Protein AF-N9P9R7-F1 (afdb_monomer)

Radius of gyration: 18.61 Å; Cα contacts (8 Å, |Δi|>4): 413; chains: 1; bounding box: 55×32×56 Å

InterPro domains:
  IPR026950 Capsule assembly protein Wzi [PF14052] (50-207)
  IPR038636 Capsule assembly protein Wzi superfamily [G3DSA:2.40.160.130] (1-207)

Organism: NCBI:txid70346

Secondary structure (DSSP, 8-state):
--HHHHHHHHHT----SHHHHHHHHHHHHHHHHHT-SEEEEEEE-SS---SPPPTT----EEEEEEEEEEEE-SSEEEEEEEEEEEEESS--S-SEE-TT-EEEEEETTEEEEEEE-----SS-SS--SSS-SSSPPPEEEEEEESS-PPPSSTTTGGG-SEEEEEEEEE-SS-TTSTT-EEEEEEEEEEEETTEEEEEEEEEEE--

Mean predicted aligned error: 4.73 Å

pLDDT: mean 92.32, std 5.6, range [70.0, 98.06]

Structure (mmCIF, N/CA/C/O backbone):
data_AF-N9P9R7-F1
#
_entry.id   AF-N9P9R7-F1
#
loop_
_atom_site.group_PDB
_atom_site.id
_atom_site.type_symbol
_atom_site.label_atom_id
_atom_site.label_alt_id
_atom_site.label_comp_id
_atom_site.label_asym_id
_atom_site.label_entity_id
_atom_site.label_seq_id
_atom_site.pdbx_PDB_ins_code
_atom_site.Cartn_x
_atom_site.Cartn_y
_atom_site.Cartn_z
_atom_site.occupancy
_atom_site.B_iso_or_equiv
_atom_site.auth_seq_id
_atom_site.auth_comp_id
_atom_site.auth_asym_id
_atom_site.auth_atom_id
_atom_site.pdbx_PDB_model_num
ATOM 1 N N . MET A 1 1 ? -1.348 1.435 2.841 1.00 82.19 1 MET A N 1
ATOM 2 C CA . MET A 1 1 ? -2.351 1.610 3.920 1.00 82.19 1 MET A CA 1
A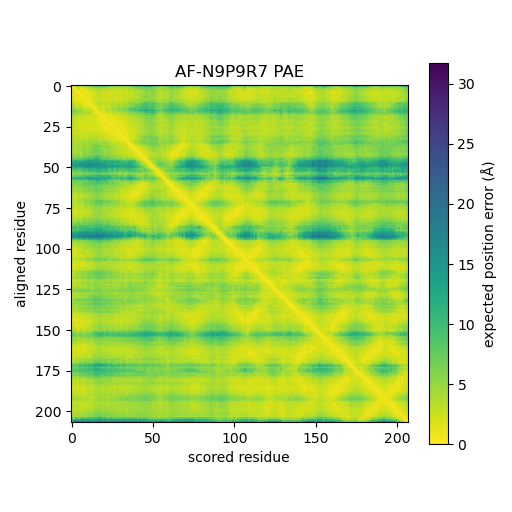TOM 3 C C . MET A 1 1 ? -2.668 3.093 4.050 1.00 82.19 1 MET A C 1
ATOM 5 O O . MET A 1 1 ? -1.783 3.883 3.753 1.00 82.19 1 MET A O 1
ATOM 9 N N . SER A 1 2 ? -3.892 3.483 4.425 1.00 88.81 2 SER A N 1
ATOM 10 C CA . SER A 1 2 ? -4.221 4.905 4.624 1.00 88.81 2 SER A CA 1
ATOM 11 C C . SER A 1 2 ? -3.598 5.434 5.921 1.00 88.81 2 SER A C 1
ATOM 13 O O . SER A 1 2 ? -3.600 4.729 6.931 1.00 88.81 2 SER A O 1
ATOM 15 N N . GLY A 1 3 ? -3.081 6.666 5.894 1.00 89.12 3 GLY A N 1
ATOM 16 C CA . GLY A 1 3 ? -2.560 7.342 7.085 1.00 89.12 3 GLY A CA 1
ATOM 17 C C . GLY A 1 3 ? -3.634 7.596 8.148 1.00 89.12 3 GLY A C 1
ATOM 18 O O . GLY A 1 3 ? -3.331 7.488 9.335 1.00 89.12 3 GLY A O 1
ATOM 19 N N . ASP A 1 4 ? -4.883 7.848 7.734 1.00 92.12 4 ASP A N 1
ATOM 20 C CA . ASP A 1 4 ? -6.022 8.043 8.641 1.00 92.12 4 ASP A CA 1
ATOM 21 C C . ASP A 1 4 ? -6.255 6.791 9.509 1.00 92.12 4 ASP A C 1
ATOM 23 O O . ASP A 1 4 ? -6.323 6.879 10.734 1.00 92.12 4 ASP A O 1
ATOM 27 N N . GLU A 1 5 ? -6.276 5.603 8.891 1.00 94.00 5 GLU A N 1
ATOM 28 C CA . GLU A 1 5 ? -6.438 4.332 9.607 1.00 94.00 5 GLU A CA 1
ATOM 29 C C . GLU A 1 5 ? -5.301 4.070 10.603 1.00 94.00 5 GLU A C 1
ATOM 31 O O . GLU A 1 5 ? -5.546 3.591 11.711 1.00 94.00 5 GLU A O 1
ATOM 36 N N . ILE A 1 6 ? -4.061 4.411 10.238 1.00 92.38 6 ILE A N 1
ATOM 37 C CA . ILE A 1 6 ? -2.916 4.255 11.142 1.00 92.38 6 ILE A CA 1
ATOM 38 C C . ILE A 1 6 ? -3.089 5.154 12.366 1.00 92.38 6 ILE A C 1
ATOM 40 O O . ILE A 1 6 ? -2.964 4.685 13.494 1.00 92.38 6 ILE A O 1
ATOM 44 N N . GLN A 1 7 ? -3.420 6.430 12.165 1.00 91.56 7 GLN A N 1
ATOM 45 C CA . GLN A 1 7 ? -3.633 7.370 13.268 1.00 91.56 7 GLN A CA 1
ATOM 46 C C . GLN A 1 7 ? -4.797 6.936 14.168 1.00 91.56 7 GLN A C 1
ATOM 48 O O . GLN A 1 7 ? -4.670 6.969 15.394 1.00 91.56 7 GLN A O 1
ATOM 53 N N . ARG A 1 8 ? -5.897 6.457 13.574 1.00 93.44 8 ARG A N 1
ATOM 54 C CA . ARG A 1 8 ? -7.050 5.897 14.290 1.00 93.44 8 ARG A CA 1
ATOM 55 C C . ARG A 1 8 ? -6.632 4.722 15.174 1.00 93.44 8 ARG A C 1
ATOM 57 O O . ARG A 1 8 ? -6.893 4.754 16.377 1.00 93.44 8 ARG A O 1
ATOM 64 N N . ALA A 1 9 ? -5.930 3.733 14.618 1.00 92.81 9 ALA A N 1
ATOM 65 C CA . ALA A 1 9 ? -5.443 2.574 15.365 1.00 92.81 9 ALA A CA 1
ATOM 66 C C . ALA A 1 9 ? -4.482 2.973 16.501 1.00 92.81 9 ALA A C 1
ATOM 68 O O . ALA A 1 9 ? -4.616 2.484 17.624 1.00 92.81 9 ALA A O 1
ATOM 69 N N . LEU A 1 10 ? -3.559 3.906 16.241 1.00 91.94 10 LEU A N 1
ATOM 70 C CA . LEU A 1 10 ? -2.617 4.413 17.243 1.00 91.94 10 LEU A CA 1
ATOM 71 C C . LEU A 1 10 ? -3.327 5.153 18.387 1.00 91.94 10 LEU A C 1
ATOM 73 O O . LEU A 1 10 ? -2.974 4.955 19.547 1.00 91.94 10 LEU A O 1
ATOM 77 N N . SER A 1 11 ? -4.368 5.941 18.097 1.00 91.19 11 SER A N 1
ATOM 78 C CA . SER A 1 11 ? -5.152 6.653 19.122 1.00 91.19 11 SER A CA 1
ATOM 79 C C . SER A 1 11 ? -5.904 5.727 20.089 1.00 91.19 11 SER A C 1
ATOM 81 O O . SER A 1 11 ? -6.235 6.127 21.204 1.00 91.19 11 SER A O 1
ATOM 83 N N . GLN A 1 12 ? -6.158 4.482 19.678 1.00 91.50 12 GLN A N 1
ATOM 84 C CA . GLN A 1 12 ? -6.871 3.469 20.462 1.00 91.50 12 GLN A CA 1
ATOM 85 C C . GLN A 1 12 ? -5.918 2.440 21.096 1.00 91.50 12 GLN A C 1
ATOM 87 O O . GLN A 1 12 ? -6.370 1.485 21.739 1.00 91.50 12 GLN A O 1
ATOM 92 N N . ALA A 1 13 ? -4.602 2.610 20.924 1.00 91.12 13 ALA A N 1
ATOM 93 C CA . ALA A 1 13 ? -3.600 1.668 21.398 1.00 91.12 13 ALA A CA 1
ATOM 94 C C . ALA A 1 13 ? -3.569 1.600 22.935 1.00 91.12 13 ALA A C 1
ATOM 96 O O . ALA A 1 13 ? -3.433 2.605 23.632 1.00 91.12 13 ALA A O 1
ATOM 97 N N . LYS A 1 14 ? -3.656 0.382 23.482 1.00 92.31 14 LYS A N 1
ATOM 98 C CA . LYS A 1 14 ? -3.545 0.123 24.925 1.00 92.31 14 LYS A CA 1
ATOM 99 C C . LYS A 1 14 ? -2.113 -0.269 25.270 1.00 92.31 14 LYS A C 1
ATOM 101 O O . LYS A 1 14 ? -1.736 -1.430 25.120 1.00 92.31 14 LYS A O 1
ATOM 106 N N . ILE A 1 15 ? -1.328 0.703 25.723 1.00 92.50 15 ILE A N 1
ATOM 107 C CA . ILE A 1 15 ? 0.095 0.533 26.035 1.00 92.50 15 ILE A CA 1
ATOM 108 C C . ILE A 1 15 ? 0.245 0.137 27.506 1.00 92.50 15 ILE A C 1
ATOM 110 O O . ILE A 1 15 ? -0.206 0.851 28.398 1.00 92.50 15 ILE A O 1
ATOM 114 N N . SER A 1 16 ? 0.876 -1.007 27.762 1.00 94.94 16 SER A N 1
ATOM 115 C CA . SER A 1 16 ? 1.100 -1.539 29.111 1.00 94.94 16 SER A CA 1
ATOM 116 C C . SER A 1 16 ? 2.574 -1.659 29.493 1.00 94.94 16 SER A C 1
ATOM 118 O O . SER A 1 16 ? 2.877 -1.863 30.667 1.00 94.94 16 SER A O 1
ATOM 120 N N . ASN A 1 17 ? 3.503 -1.540 28.537 1.00 96.12 17 ASN A N 1
ATOM 121 C CA . ASN A 1 17 ? 4.936 -1.644 28.808 1.00 96.12 17 ASN A CA 1
ATOM 122 C C . ASN A 1 17 ? 5.803 -0.754 27.901 1.00 96.12 17 ASN A C 1
ATOM 124 O O . ASN A 1 17 ? 5.386 -0.304 26.834 1.00 96.12 17 ASN A O 1
ATOM 128 N N . THR A 1 18 ? 7.054 -0.553 28.317 1.00 96.31 18 THR A N 1
ATOM 129 C CA . THR A 1 18 ? 8.031 0.294 27.617 1.00 96.31 18 THR A CA 1
ATOM 130 C C . THR A 1 18 ? 8.384 -0.220 26.220 1.00 96.31 18 THR A C 1
ATOM 132 O O . THR A 1 18 ? 8.686 0.578 25.338 1.00 96.31 18 THR A O 1
ATOM 135 N N . ASN A 1 19 ? 8.343 -1.535 25.982 1.00 96.31 19 ASN A N 1
ATOM 136 C CA . ASN A 1 19 ? 8.638 -2.089 24.658 1.00 96.31 19 ASN A CA 1
ATOM 137 C C . ASN A 1 19 ? 7.533 -1.737 23.655 1.00 96.31 19 ASN A C 1
ATOM 139 O O . ASN A 1 19 ? 7.840 -1.339 22.537 1.00 96.31 19 ASN A O 1
ATOM 143 N N . GLN A 1 20 ? 6.264 -1.810 24.064 1.00 94.94 20 GLN A N 1
ATOM 144 C CA . GLN A 1 20 ? 5.129 -1.369 23.251 1.00 94.94 20 GLN A CA 1
ATOM 145 C C . GLN A 1 20 ? 5.225 0.124 22.938 1.00 94.94 20 GLN A C 1
ATOM 147 O O . GLN A 1 20 ? 5.035 0.502 21.788 1.00 94.94 20 GLN A O 1
ATOM 152 N N . GLN A 1 21 ? 5.602 0.955 23.917 1.00 94.62 21 GLN A N 1
ATOM 153 C CA . GLN A 1 21 ? 5.814 2.385 23.677 1.00 94.62 21 GLN A CA 1
ATOM 154 C C . GLN A 1 21 ? 6.890 2.628 22.610 1.00 94.62 21 GLN A C 1
ATOM 156 O O . GLN A 1 21 ? 6.639 3.348 21.652 1.00 94.62 21 GLN A O 1
ATOM 161 N N . LYS A 1 22 ? 8.047 1.956 22.706 1.00 95.75 22 LYS A N 1
ATOM 162 C CA . LYS A 1 22 ? 9.124 2.082 21.707 1.00 95.75 22 LYS A CA 1
ATOM 163 C C . LYS A 1 22 ? 8.680 1.703 20.292 1.00 95.75 22 LYS A C 1
ATOM 165 O O . LYS A 1 22 ? 9.142 2.310 19.332 1.00 95.75 22 LYS A O 1
ATOM 170 N N . VAL A 1 23 ? 7.808 0.700 20.157 1.00 95.12 23 VAL A N 1
ATOM 171 C CA . VAL A 1 23 ? 7.244 0.300 18.857 1.00 95.12 23 VAL A CA 1
ATOM 172 C C . VAL A 1 23 ? 6.283 1.365 18.324 1.00 95.12 23 VAL A C 1
ATOM 174 O O . VAL A 1 23 ? 6.327 1.695 17.146 1.00 95.12 23 VAL A O 1
ATOM 177 N N . ILE A 1 24 ? 5.437 1.946 19.174 1.00 93.38 24 ILE A N 1
ATOM 178 C CA . ILE A 1 24 ? 4.548 3.045 18.768 1.00 93.38 24 ILE A CA 1
ATOM 179 C C . ILE A 1 24 ? 5.362 4.269 18.330 1.00 93.38 24 ILE A C 1
ATOM 181 O O . ILE A 1 24 ? 5.083 4.856 17.283 1.00 93.38 24 ILE A O 1
ATOM 185 N N . ASP A 1 25 ? 6.410 4.605 19.079 1.00 93.88 25 ASP A N 1
ATOM 186 C CA . ASP A 1 25 ? 7.303 5.717 18.759 1.00 93.88 25 ASP A CA 1
ATOM 187 C C . ASP A 1 25 ? 8.026 5.488 17.422 1.00 93.88 25 ASP A C 1
ATOM 189 O O . ASP A 1 25 ? 8.163 6.424 16.634 1.00 93.88 25 ASP A O 1
ATOM 193 N N . SER A 1 26 ? 8.442 4.250 17.119 1.00 95.00 26 SER A N 1
ATOM 194 C CA . SER A 1 26 ? 9.084 3.930 15.838 1.00 95.00 26 SER A CA 1
ATOM 195 C C . SER A 1 26 ? 8.116 4.031 14.658 1.00 95.00 26 SER A C 1
ATOM 197 O O . SER A 1 26 ? 8.494 4.566 13.615 1.00 95.00 26 SER A O 1
ATOM 199 N N . VAL A 1 27 ? 6.858 3.605 14.824 1.00 93.38 27 VAL A N 1
ATOM 200 C CA . VAL A 1 27 ? 5.807 3.782 13.809 1.00 93.38 27 VAL A CA 1
ATOM 201 C C . VAL A 1 27 ? 5.554 5.269 13.557 1.00 93.38 27 VAL A C 1
ATOM 203 O O . VAL A 1 27 ? 5.542 5.702 12.405 1.00 93.38 27 VAL A O 1
ATOM 206 N N . MET A 1 28 ? 5.420 6.074 14.614 1.00 92.00 28 MET A N 1
ATOM 207 C CA . MET A 1 28 ? 5.229 7.524 14.495 1.00 92.00 28 MET A CA 1
ATOM 208 C C . MET A 1 28 ? 6.423 8.214 13.827 1.00 92.00 28 MET A C 1
ATOM 210 O O . MET A 1 28 ? 6.241 9.051 12.942 1.00 92.00 28 MET A O 1
ATOM 214 N N . ALA A 1 29 ? 7.649 7.840 14.200 1.00 93.56 29 ALA A N 1
ATOM 215 C CA . ALA A 1 29 ? 8.862 8.357 13.575 1.00 93.56 29 ALA A CA 1
ATOM 216 C C . ALA A 1 29 ? 8.932 7.997 12.082 1.00 93.56 29 ALA A C 1
ATOM 218 O O . ALA A 1 29 ? 9.287 8.847 11.261 1.00 93.56 29 ALA A O 1
ATOM 219 N N . HIS A 1 30 ? 8.542 6.773 11.714 1.00 91.25 30 HIS A N 1
ATOM 220 C CA . HIS A 1 30 ? 8.502 6.329 10.323 1.00 91.25 30 HIS A CA 1
ATOM 221 C C . HIS A 1 30 ? 7.461 7.103 9.500 1.00 91.25 30 HIS A C 1
ATOM 223 O O . HIS A 1 30 ? 7.782 7.587 8.417 1.00 91.25 30 HIS A O 1
ATOM 229 N N . LEU A 1 31 ? 6.248 7.308 10.029 1.00 89.25 31 LEU A N 1
ATOM 230 C CA . LEU A 1 31 ? 5.215 8.123 9.373 1.00 89.25 31 LEU A CA 1
ATOM 231 C C . LEU A 1 31 ? 5.673 9.567 9.158 1.00 89.25 31 LEU A C 1
ATOM 233 O O . LEU A 1 31 ? 5.522 10.105 8.064 1.00 89.25 31 LEU A O 1
ATOM 237 N N . ASN A 1 32 ? 6.268 10.180 10.182 1.00 89.75 32 ASN A N 1
ATOM 238 C CA . ASN A 1 32 ? 6.769 11.549 10.094 1.00 89.75 32 ASN A CA 1
ATOM 239 C C . ASN A 1 32 ? 7.898 11.676 9.068 1.00 89.75 32 ASN A C 1
ATOM 241 O O . ASN A 1 32 ? 7.947 12.660 8.339 1.00 89.75 32 ASN A O 1
ATOM 245 N N . THR A 1 33 ? 8.783 10.679 8.995 1.00 90.25 33 THR A N 1
ATOM 246 C CA . THR A 1 33 ? 9.883 10.644 8.021 1.00 90.25 33 THR A CA 1
ATOM 247 C C . THR A 1 33 ? 9.356 10.474 6.597 1.00 90.25 33 THR A C 1
ATOM 249 O O . THR A 1 33 ? 9.797 11.174 5.690 1.00 90.25 33 THR A O 1
ATOM 252 N N . ASN A 1 34 ? 8.374 9.593 6.393 1.00 86.88 34 ASN A N 1
ATOM 253 C CA . ASN A 1 34 ? 7.776 9.376 5.076 1.00 86.88 34 ASN A CA 1
ATOM 254 C C . ASN A 1 34 ? 6.972 10.581 4.578 1.00 86.88 34 ASN A C 1
ATOM 256 O O . ASN A 1 34 ? 6.934 10.803 3.375 1.00 86.88 34 ASN A O 1
ATOM 260 N N . ASN A 1 35 ? 6.384 11.365 5.484 1.00 87.19 35 ASN A N 1
ATOM 261 C CA . ASN A 1 35 ? 5.606 12.563 5.158 1.00 87.19 35 ASN A CA 1
ATOM 262 C C . ASN A 1 35 ? 6.450 13.852 5.134 1.00 87.19 35 ASN A C 1
ATOM 264 O O . ASN A 1 35 ? 5.894 14.952 5.112 1.00 87.19 35 ASN A O 1
ATOM 268 N N . GLN A 1 36 ? 7.784 13.754 5.166 1.00 92.19 36 GLN A N 1
ATOM 269 C CA . GLN A 1 36 ? 8.642 14.924 4.982 1.00 92.19 36 GLN A CA 1
ATOM 270 C C . GLN A 1 36 ? 8.438 15.533 3.593 1.00 92.19 36 GLN A C 1
ATOM 272 O O . GLN A 1 36 ? 8.314 14.812 2.602 1.00 92.19 36 GLN A O 1
ATOM 277 N N . LEU A 1 37 ? 8.462 16.870 3.537 1.00 94.06 37 LEU A N 1
ATOM 278 C CA . LEU A 1 37 ? 8.233 17.644 2.314 1.00 94.06 37 LEU A CA 1
ATOM 279 C C . LEU A 1 37 ? 9.185 17.247 1.183 1.00 94.06 37 LEU A C 1
ATOM 281 O O . LEU A 1 37 ? 8.768 17.190 0.033 1.00 94.06 37 LEU A O 1
ATOM 285 N N . ILE A 1 38 ? 10.458 17.015 1.508 1.00 95.25 38 ILE A N 1
ATOM 286 C CA . ILE A 1 38 ? 11.508 16.684 0.546 1.00 95.25 38 ILE A CA 1
ATOM 287 C C . ILE A 1 38 ? 12.310 15.516 1.098 1.00 95.25 38 ILE A C 1
ATOM 289 O O . ILE A 1 38 ? 12.774 15.571 2.238 1.00 95.25 38 ILE A O 1
ATOM 293 N N . LYS A 1 39 ? 12.517 14.491 0.274 1.00 95.44 39 LYS A N 1
ATOM 294 C CA . LYS A 1 39 ? 13.380 13.349 0.570 1.00 95.44 39 LYS A CA 1
ATOM 295 C C . LYS A 1 39 ? 14.337 13.117 -0.592 1.00 95.44 39 LYS A C 1
ATOM 297 O O . LYS A 1 39 ? 13.996 13.326 -1.755 1.00 95.44 39 LYS A O 1
ATOM 302 N N . ALA A 1 40 ? 15.535 12.662 -0.259 1.00 95.00 40 ALA A N 1
ATOM 303 C CA . ALA A 1 40 ? 16.512 12.177 -1.219 1.00 95.00 40 ALA A CA 1
ATOM 304 C C . ALA A 1 40 ? 16.831 10.718 -0.893 1.00 95.00 40 ALA A C 1
ATOM 306 O O . ALA A 1 40 ? 16.910 10.341 0.278 1.00 95.00 40 ALA A O 1
ATOM 307 N N . SER A 1 41 ? 17.008 9.907 -1.927 1.00 93.50 41 SER A N 1
ATOM 308 C CA . SER A 1 41 ? 17.339 8.489 -1.820 1.00 93.50 41 SER A CA 1
ATOM 309 C C . SER A 1 41 ? 18.494 8.156 -2.754 1.00 93.50 41 SER A C 1
ATOM 311 O O . SER A 1 41 ? 18.603 8.707 -3.850 1.00 93.50 41 SER A O 1
ATOM 313 N N . LEU A 1 42 ? 19.374 7.275 -2.292 1.00 94.44 42 LEU A N 1
ATOM 314 C CA . LEU A 1 42 ? 20.477 6.738 -3.071 1.00 94.44 42 LEU A CA 1
ATOM 315 C C . LEU A 1 42 ? 20.611 5.258 -2.729 1.00 94.44 42 LEU A C 1
ATOM 317 O O . LEU A 1 42 ? 20.640 4.897 -1.551 1.00 94.44 42 LEU A O 1
ATOM 321 N N . PHE A 1 43 ? 20.702 4.425 -3.753 1.00 93.50 43 PHE A N 1
ATOM 322 C CA . PHE A 1 43 ? 20.881 2.990 -3.631 1.00 93.50 43 PHE A CA 1
ATOM 323 C C . PHE A 1 43 ? 21.964 2.521 -4.599 1.00 93.50 43 PHE A C 1
ATOM 325 O O . PHE A 1 43 ? 22.066 3.014 -5.725 1.00 93.50 43 PHE A O 1
ATOM 332 N N . ALA A 1 44 ? 22.793 1.594 -4.129 1.00 92.62 44 ALA A N 1
ATOM 333 C CA . ALA A 1 44 ? 23.836 0.959 -4.913 1.00 92.62 44 ALA A CA 1
ATOM 334 C C . ALA A 1 44 ? 24.059 -0.470 -4.407 1.00 92.62 44 ALA A C 1
ATOM 336 O O . ALA A 1 44 ? 24.293 -0.675 -3.214 1.00 92.62 44 ALA A O 1
ATOM 337 N N . GLU A 1 45 ? 24.056 -1.435 -5.316 1.00 90.38 45 GLU A N 1
ATOM 338 C CA . GLU A 1 45 ? 24.425 -2.827 -5.058 1.00 90.38 45 GLU A CA 1
ATOM 339 C C . GLU A 1 45 ? 25.461 -3.316 -6.076 1.00 90.38 45 GLU A C 1
ATOM 341 O O . GLU A 1 45 ? 25.627 -2.755 -7.159 1.00 90.38 45 GLU A O 1
ATOM 346 N N . THR A 1 46 ? 26.221 -4.343 -5.699 1.00 89.25 46 THR A N 1
ATOM 347 C CA . THR A 1 46 ? 27.295 -4.888 -6.542 1.00 89.25 46 THR A CA 1
ATOM 348 C C . THR A 1 46 ? 26.791 -5.843 -7.612 1.00 89.25 46 THR A C 1
ATOM 350 O O . THR A 1 46 ? 27.417 -5.952 -8.660 1.00 89.25 46 THR A O 1
ATOM 353 N N . ASP A 1 47 ? 25.713 -6.572 -7.327 1.00 85.06 47 ASP A N 1
ATOM 354 C CA . ASP A 1 47 ? 25.160 -7.586 -8.218 1.00 85.06 47 ASP A CA 1
ATOM 355 C C . ASP A 1 47 ? 23.639 -7.634 -8.074 1.00 85.06 47 ASP A C 1
ATOM 357 O O . ASP A 1 47 ? 23.107 -7.283 -7.021 1.00 85.06 47 ASP A O 1
ATOM 361 N N . GLN A 1 48 ? 22.959 -8.059 -9.136 1.00 77.44 48 GLN A N 1
ATOM 362 C CA . GLN A 1 48 ? 21.511 -8.193 -9.133 1.00 77.44 48 GLN A CA 1
ATOM 363 C C . GLN A 1 48 ? 21.091 -9.367 -8.248 1.00 77.44 48 GLN A C 1
ATOM 365 O O . GLN A 1 48 ? 21.655 -10.466 -8.283 1.00 77.44 48 GLN A O 1
ATOM 370 N N . LYS A 1 49 ? 20.055 -9.143 -7.447 1.00 75.62 49 LYS A N 1
ATOM 371 C CA . LYS A 1 49 ? 19.520 -10.172 -6.563 1.00 75.62 49 LYS A CA 1
ATOM 372 C C . LYS A 1 49 ? 18.658 -11.144 -7.373 1.00 75.62 49 LYS A C 1
ATOM 374 O O . LYS A 1 49 ? 17.562 -10.818 -7.804 1.00 75.62 49 LYS A O 1
ATOM 379 N N . ASN A 1 50 ? 19.149 -12.373 -7.528 1.00 72.94 50 ASN A N 1
ATOM 380 C CA . ASN A 1 50 ? 18.476 -13.445 -8.281 1.00 72.94 50 ASN A CA 1
ATOM 381 C C . ASN A 1 50 ? 17.431 -14.230 -7.464 1.00 72.94 50 ASN A C 1
ATOM 383 O O . ASN A 1 50 ? 16.912 -15.246 -7.928 1.00 72.94 50 ASN A O 1
ATOM 387 N N . ILE A 1 51 ? 17.151 -13.806 -6.230 1.00 76.75 51 ILE A N 1
ATOM 388 C CA . ILE A 1 51 ? 16.104 -14.389 -5.385 1.00 76.75 51 ILE A CA 1
ATOM 389 C C . ILE A 1 51 ? 14.883 -13.463 -5.359 1.00 76.75 51 ILE A C 1
ATOM 391 O O . ILE A 1 51 ? 15.063 -12.244 -5.403 1.00 76.75 51 ILE A O 1
ATOM 395 N N . PRO A 1 52 ? 13.655 -14.009 -5.260 1.00 75.88 52 PRO A N 1
ATOM 396 C CA . PRO A 1 52 ? 12.451 -13.198 -5.144 1.00 75.88 52 PRO A CA 1
ATOM 397 C C . PRO A 1 52 ? 12.555 -12.182 -4.007 1.00 75.88 52 PRO A C 1
ATOM 399 O O . PRO A 1 52 ? 13.046 -12.486 -2.916 1.00 75.88 52 PRO A O 1
ATOM 402 N N . GLN A 1 53 ? 12.094 -10.970 -4.291 1.00 75.06 53 GLN A N 1
ATOM 403 C CA . GLN A 1 53 ? 12.144 -9.856 -3.362 1.00 75.06 53 GLN A CA 1
ATOM 404 C C . GLN A 1 53 ? 10.983 -9.946 -2.360 1.00 75.06 53 GLN A C 1
ATOM 406 O O . GLN A 1 53 ? 9.838 -10.101 -2.793 1.00 75.06 53 GLN A O 1
ATOM 411 N N . PRO A 1 54 ? 11.251 -9.874 -1.041 1.00 81.69 54 PRO A N 1
ATOM 412 C CA . PRO A 1 54 ? 10.198 -9.870 -0.035 1.00 81.69 54 PRO A CA 1
ATOM 413 C C . PRO A 1 54 ? 9.462 -8.522 -0.015 1.00 81.69 54 PRO A C 1
ATOM 415 O O . PRO A 1 54 ? 9.890 -7.545 -0.630 1.00 81.69 54 PRO A O 1
ATOM 418 N N . PHE A 1 55 ? 8.366 -8.463 0.741 1.00 83.06 55 PHE A N 1
ATOM 419 C CA . PHE A 1 55 ? 7.569 -7.250 0.920 1.00 83.06 55 PHE A CA 1
ATOM 420 C C . PHE A 1 55 ? 8.425 -6.031 1.289 1.00 83.06 55 PHE A C 1
ATOM 422 O O . PHE A 1 55 ? 9.198 -6.065 2.250 1.00 83.06 55 PHE A O 1
ATOM 429 N N . GLY A 1 56 ? 8.218 -4.932 0.567 1.00 77.62 56 GLY A N 1
ATOM 430 C CA . GLY A 1 56 ? 8.882 -3.657 0.813 1.00 77.62 56 GLY A CA 1
ATOM 431 C C . GLY A 1 56 ? 10.313 -3.576 0.284 1.00 77.62 56 GLY A C 1
ATOM 432 O O . GLY A 1 56 ? 10.960 -2.551 0.495 1.00 77.62 56 GLY A O 1
ATOM 433 N N . ASP A 1 57 ? 10.813 -4.600 -0.411 1.00 79.62 57 ASP A N 1
ATOM 434 C CA . ASP A 1 57 ? 12.067 -4.502 -1.156 1.00 79.62 57 ASP A CA 1
ATOM 435 C C . ASP A 1 57 ? 11.788 -3.882 -2.538 1.00 79.62 57 ASP A C 1
ATOM 437 O O . ASP A 1 57 ? 11.338 -4.522 -3.493 1.00 79.62 57 ASP A O 1
ATOM 441 N N . GLN A 1 58 ? 11.961 -2.561 -2.594 1.00 70.00 58 GLN A N 1
ATOM 442 C CA . GLN A 1 58 ? 11.519 -1.714 -3.703 1.00 70.00 58 GLN A CA 1
ATOM 443 C C . GLN A 1 58 ? 12.585 -1.512 -4.790 1.00 70.00 58 GLN A C 1
ATOM 445 O O . GLN A 1 58 ? 12.352 -0.754 -5.729 1.00 70.00 58 GLN A O 1
ATOM 450 N N . GLN A 1 59 ? 13.757 -2.140 -4.676 1.00 83.88 59 GLN A N 1
ATOM 451 C CA . GLN A 1 59 ? 14.882 -1.852 -5.568 1.00 83.88 59 GLN A CA 1
ATOM 452 C C . GLN A 1 59 ? 14.721 -2.576 -6.905 1.00 83.88 59 GLN A C 1
ATOM 454 O O . GLN A 1 59 ? 14.622 -3.801 -6.948 1.00 83.88 59 GLN A O 1
ATOM 459 N N . LYS A 1 60 ? 14.665 -1.806 -7.999 1.00 84.75 60 LYS A N 1
ATOM 460 C CA . LYS A 1 60 ? 14.462 -2.310 -9.374 1.00 84.75 60 LYS A CA 1
ATOM 461 C C . LYS A 1 60 ? 15.681 -2.143 -10.279 1.00 84.75 60 LYS A C 1
ATOM 463 O O . LYS A 1 60 ? 15.632 -2.531 -11.443 1.00 84.75 60 LYS A O 1
ATOM 468 N N . ALA A 1 61 ? 16.772 -1.587 -9.759 1.00 88.25 61 ALA A N 1
ATOM 469 C CA . ALA A 1 61 ? 18.014 -1.344 -10.483 1.00 88.25 61 ALA A CA 1
ATOM 470 C C . ALA A 1 61 ? 19.211 -1.424 -9.531 1.00 88.25 61 ALA A C 1
ATOM 472 O O . ALA A 1 61 ? 19.067 -1.165 -8.335 1.00 88.25 61 ALA A O 1
ATOM 473 N N . GLN A 1 62 ? 20.396 -1.736 -10.065 1.00 90.06 62 GLN A N 1
ATOM 474 C CA . GLN A 1 62 ? 21.608 -1.821 -9.243 1.00 90.06 62 GLN A CA 1
ATOM 475 C C . GLN A 1 62 ? 22.030 -0.468 -8.673 1.00 90.06 62 GLN A C 1
ATOM 477 O O . GLN A 1 62 ? 22.590 -0.396 -7.583 1.00 90.06 62 GLN A O 1
ATOM 482 N N . TYR A 1 63 ? 21.775 0.606 -9.419 1.00 91.50 63 TYR A N 1
ATOM 483 C CA . TYR A 1 63 ? 22.033 1.970 -8.987 1.00 91.50 63 TYR A CA 1
ATOM 484 C C . TYR A 1 63 ? 20.769 2.795 -9.171 1.00 91.50 63 TYR A C 1
ATOM 486 O O . TYR A 1 63 ? 20.235 2.863 -10.278 1.00 91.50 63 TYR A O 1
ATOM 494 N N . GLN A 1 64 ? 20.322 3.447 -8.101 1.00 93.38 64 GLN A N 1
ATOM 495 C CA . GLN A 1 64 ? 19.169 4.339 -8.136 1.00 93.38 64 GLN A CA 1
ATOM 496 C C . GLN A 1 64 ? 19.473 5.613 -7.350 1.00 93.38 64 GLN A C 1
ATOM 498 O O . GLN A 1 64 ? 19.993 5.564 -6.235 1.00 93.38 64 GLN A O 1
ATOM 503 N N . ALA A 1 65 ? 19.125 6.762 -7.917 1.00 95.06 65 ALA A N 1
ATOM 504 C CA . ALA A 1 65 ? 19.111 8.040 -7.218 1.00 95.06 65 ALA A CA 1
ATOM 505 C C . ALA A 1 65 ? 17.738 8.680 -7.400 1.00 95.06 65 ALA A C 1
ATOM 507 O O . ALA A 1 65 ? 17.256 8.780 -8.525 1.00 95.06 65 ALA A O 1
ATOM 508 N N . GLY A 1 66 ? 17.104 9.113 -6.312 1.00 95.62 66 GLY A N 1
ATOM 509 C CA . GLY A 1 66 ? 15.746 9.644 -6.369 1.00 95.62 66 GLY A CA 1
ATOM 510 C C . GLY A 1 66 ? 15.534 10.864 -5.492 1.00 95.62 66 GLY A C 1
ATOM 511 O O . GLY A 1 66 ? 16.070 10.946 -4.385 1.00 95.62 66 GLY A O 1
ATOM 512 N N . ILE A 1 67 ? 14.715 11.792 -5.979 1.00 96.81 67 ILE A N 1
ATOM 513 C CA . ILE A 1 67 ? 14.203 12.933 -5.217 1.00 96.81 67 ILE A CA 1
ATOM 514 C C . ILE A 1 67 ? 12.689 12.784 -5.122 1.00 96.81 67 ILE A C 1
ATOM 516 O O . ILE A 1 67 ? 12.021 12.523 -6.119 1.00 96.81 67 ILE A O 1
ATOM 520 N N . GLU A 1 68 ? 12.151 12.957 -3.923 1.00 96.69 68 GLU A N 1
ATOM 521 C CA . GLU A 1 68 ? 10.727 12.841 -3.630 1.00 96.69 68 GLU A CA 1
ATOM 522 C C . GLU A 1 68 ? 10.238 14.127 -2.964 1.00 96.69 68 GLU A C 1
ATOM 524 O O . GLU A 1 68 ? 10.862 14.636 -2.030 1.00 96.69 68 GLU A O 1
ATOM 529 N N . LEU A 1 69 ? 9.119 14.649 -3.458 1.00 97.19 69 LEU A N 1
ATOM 530 C CA . LEU A 1 69 ? 8.396 15.779 -2.898 1.00 97.19 69 LEU A CA 1
ATOM 531 C 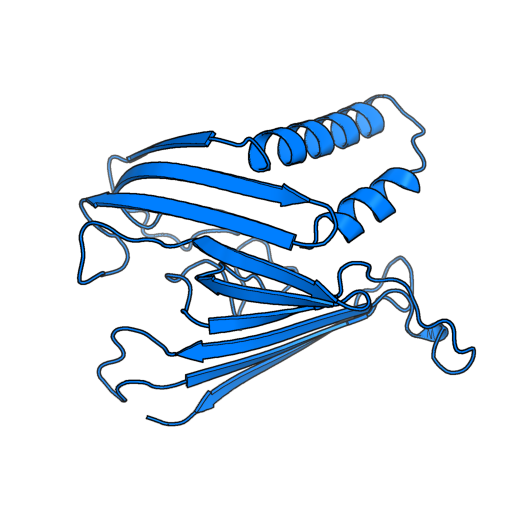C . LEU A 1 69 ? 7.027 15.291 -2.428 1.00 97.19 69 LEU A C 1
ATOM 533 O O . LEU A 1 69 ? 6.251 14.784 -3.238 1.00 97.19 69 LEU A O 1
ATOM 537 N N . ASN A 1 70 ? 6.724 15.470 -1.145 1.00 96.06 70 ASN A N 1
ATOM 538 C CA . ASN A 1 70 ? 5.423 15.134 -0.570 1.00 96.06 70 ASN A CA 1
ATOM 539 C C . ASN A 1 70 ? 4.721 16.392 -0.094 1.00 96.06 70 ASN A C 1
ATOM 541 O O . ASN A 1 70 ? 5.306 17.219 0.599 1.00 96.06 70 ASN A O 1
ATOM 545 N N . THR A 1 71 ? 3.445 16.529 -0.404 1.00 95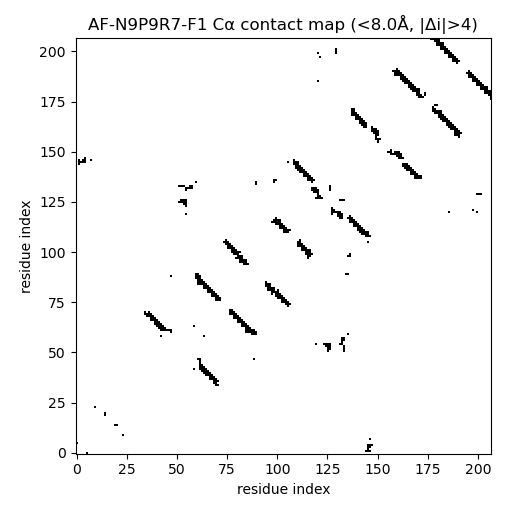.69 71 THR A N 1
ATOM 546 C CA . THR A 1 71 ? 2.631 17.612 0.134 1.00 95.69 71 THR A CA 1
ATOM 547 C C . THR A 1 71 ? 1.192 17.155 0.242 1.00 95.69 71 THR A C 1
ATOM 549 O O . THR A 1 71 ? 0.706 16.407 -0.597 1.00 95.69 71 THR A O 1
ATOM 552 N N . GLY A 1 72 ? 0.511 17.569 1.299 1.00 93.88 72 GLY A N 1
ATOM 553 C CA . GLY A 1 72 ? -0.812 17.054 1.590 1.00 93.88 72 GLY A CA 1
ATOM 554 C C . GLY A 1 72 ? -1.359 17.574 2.903 1.00 93.88 72 GLY A C 1
ATOM 555 O O . GLY A 1 72 ? -0.681 18.245 3.684 1.00 93.88 72 GLY A O 1
ATOM 556 N N . ASN A 1 73 ? -2.624 17.266 3.139 1.00 91.88 73 ASN A N 1
ATOM 557 C CA . ASN A 1 73 ? -3.300 17.467 4.406 1.00 91.88 73 ASN A CA 1
ATOM 558 C C . ASN A 1 73 ? -4.314 16.333 4.634 1.00 91.88 73 ASN A C 1
ATOM 560 O O . ASN A 1 73 ? -4.246 15.273 4.024 1.00 91.88 73 ASN A O 1
ATOM 564 N N . GLN A 1 74 ? -5.282 16.547 5.522 1.00 90.25 74 GLN A N 1
ATOM 565 C CA . GLN A 1 74 ? -6.291 15.536 5.840 1.00 90.25 74 GLN A CA 1
ATOM 566 C C . GLN A 1 74 ? -7.188 15.156 4.647 1.00 90.25 74 GLN A C 1
ATOM 568 O O . GLN A 1 74 ? -7.779 14.083 4.673 1.00 90.25 74 GLN A O 1
ATOM 573 N N . ASN A 1 75 ? -7.319 16.004 3.623 1.00 95.12 75 ASN A N 1
ATOM 574 C CA . ASN A 1 75 ? -8.278 15.838 2.526 1.00 95.12 75 ASN A CA 1
ATOM 575 C C . ASN A 1 75 ? -7.635 15.582 1.159 1.00 95.12 75 ASN A C 1
ATOM 577 O O . ASN A 1 75 ? -8.345 15.259 0.209 1.00 95.12 75 ASN A O 1
ATOM 581 N N . TRP A 1 76 ? -6.325 15.751 1.026 1.00 96.19 76 TRP A N 1
ATOM 582 C CA . TRP A 1 76 ? -5.598 15.473 -0.208 1.00 96.19 76 TRP A 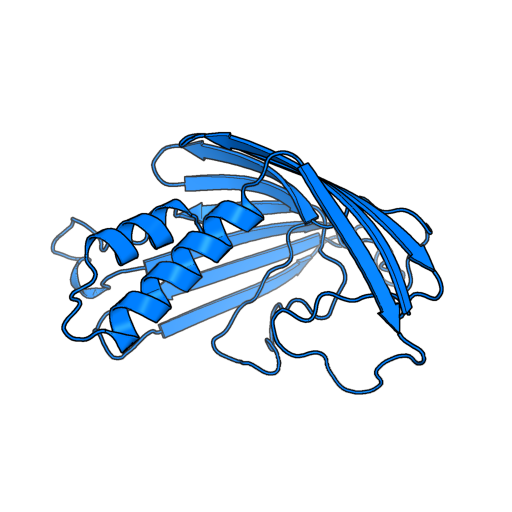CA 1
ATOM 583 C C . TRP A 1 76 ? -4.143 15.142 0.112 1.00 96.19 76 TRP A C 1
ATOM 585 O O . TRP A 1 76 ? -3.622 15.589 1.129 1.00 96.19 76 TRP A O 1
ATOM 595 N N . ASP A 1 77 ? -3.495 14.376 -0.751 1.00 96.44 77 ASP A N 1
ATOM 596 C CA . ASP A 1 77 ? -2.096 13.989 -0.601 1.00 96.44 77 ASP A CA 1
ATOM 597 C C . ASP A 1 77 ? -1.464 13.844 -1.984 1.00 96.44 77 ASP A C 1
ATOM 599 O O . ASP A 1 77 ? -2.082 13.302 -2.896 1.00 96.44 77 ASP A O 1
ATOM 603 N N . ALA A 1 78 ? -0.266 14.371 -2.174 1.00 96.94 78 ALA A N 1
ATOM 604 C CA . ALA A 1 78 ? 0.441 14.327 -3.440 1.00 96.94 78 ALA A CA 1
ATOM 605 C C . ALA A 1 78 ? 1.900 13.961 -3.206 1.00 96.94 78 ALA A C 1
ATOM 607 O O . ALA A 1 78 ? 2.582 14.561 -2.372 1.00 96.94 78 ALA A O 1
ATOM 608 N N . ARG A 1 79 ? 2.379 13.018 -4.011 1.00 96.88 79 ARG A N 1
ATOM 609 C CA . ARG A 1 79 ? 3.775 12.606 -4.063 1.00 96.88 79 ARG A CA 1
ATOM 610 C C . ARG A 1 79 ? 4.279 12.744 -5.485 1.00 96.88 79 ARG A C 1
ATOM 612 O O . ARG A 1 79 ? 3.688 12.193 -6.411 1.00 96.88 79 ARG A O 1
ATOM 619 N N . LEU A 1 80 ? 5.393 13.442 -5.647 1.00 97.12 80 LEU A N 1
ATOM 620 C CA . LEU A 1 80 ? 6.161 13.459 -6.883 1.00 97.12 80 LEU A CA 1
ATOM 621 C C . LEU A 1 80 ? 7.541 12.887 -6.588 1.00 97.12 80 LEU A C 1
ATOM 623 O O . LEU A 1 80 ? 8.336 13.523 -5.900 1.00 97.12 80 LEU A O 1
ATOM 627 N N . ARG A 1 81 ? 7.820 11.696 -7.108 1.00 96.12 81 ARG A N 1
ATOM 628 C CA . ARG A 1 81 ? 9.126 11.048 -7.033 1.00 96.12 81 ARG A CA 1
ATOM 629 C C . ARG A 1 81 ? 9.724 11.003 -8.432 1.00 96.12 81 ARG A C 1
ATOM 631 O O . ARG A 1 81 ? 9.063 10.577 -9.368 1.00 96.12 81 ARG A O 1
ATOM 638 N N . VAL A 1 82 ? 10.961 11.463 -8.565 1.00 96.38 82 VAL A N 1
ATOM 639 C CA . VAL A 1 82 ? 11.753 11.355 -9.793 1.00 96.38 82 VAL A CA 1
ATOM 640 C C . VAL A 1 82 ? 12.962 10.499 -9.467 1.00 96.38 82 VAL A C 1
ATOM 642 O O . VAL A 1 82 ? 13.742 10.866 -8.586 1.00 96.38 82 VAL A O 1
ATOM 645 N N . SER A 1 83 ? 13.104 9.378 -10.164 1.00 94.50 83 SER A N 1
ATOM 646 C CA . SER A 1 83 ? 14.183 8.413 -9.959 1.00 94.50 83 SER A CA 1
ATOM 647 C C . SER A 1 83 ? 14.993 8.267 -11.243 1.00 94.50 83 SER A C 1
ATOM 649 O O . SER A 1 83 ? 14.419 8.130 -12.318 1.00 94.50 83 SER A O 1
ATOM 651 N N . ALA A 1 84 ? 16.318 8.291 -11.128 1.00 94.44 84 ALA A N 1
ATOM 652 C CA . ALA A 1 84 ? 17.248 7.897 -12.179 1.00 94.44 84 ALA A CA 1
ATOM 653 C C . ALA A 1 84 ? 17.835 6.524 -11.833 1.00 94.44 84 ALA A C 1
ATOM 655 O O . ALA A 1 84 ? 18.286 6.310 -10.703 1.00 94.44 84 ALA A O 1
ATOM 656 N N . GLU A 1 85 ? 17.830 5.611 -12.795 1.00 93.50 85 GLU A N 1
ATOM 657 C CA . GLU A 1 85 ? 18.203 4.207 -12.648 1.00 93.50 85 GLU A CA 1
ATOM 658 C C . GLU A 1 85 ? 19.316 3.828 -13.624 1.00 93.50 85 GLU A C 1
ATOM 660 O O . GLU A 1 85 ? 19.436 4.381 -14.715 1.00 93.50 85 GLU A O 1
ATOM 665 N N . LYS A 1 86 ? 20.159 2.873 -13.223 1.00 90.12 86 LYS A N 1
ATOM 666 C CA . LYS A 1 86 ? 21.169 2.272 -14.096 1.00 90.12 86 LYS A CA 1
ATOM 667 C C . LYS A 1 86 ? 21.321 0.787 -13.795 1.00 90.12 86 LYS A C 1
ATOM 669 O O . LYS A 1 86 ? 21.338 0.393 -12.629 1.00 90.12 86 LYS A O 1
ATOM 674 N N . ALA A 1 87 ? 21.504 0.001 -14.858 1.00 86.75 87 ALA A N 1
ATOM 675 C CA . ALA A 1 87 ? 21.514 -1.463 -14.822 1.00 86.75 87 ALA A CA 1
ATOM 676 C C . ALA A 1 87 ? 20.219 -2.017 -14.187 1.00 86.75 87 ALA A C 1
ATOM 678 O O . ALA A 1 87 ? 20.256 -2.588 -13.088 1.00 86.75 87 ALA A O 1
ATOM 679 N N . PRO A 1 88 ? 19.064 -1.784 -14.844 1.00 83.88 88 PRO A N 1
ATOM 680 C CA . PRO A 1 88 ? 17.773 -2.220 -14.334 1.00 83.88 88 PRO A CA 1
ATOM 681 C C . PRO A 1 88 ? 17.705 -3.748 -14.208 1.00 83.88 88 PRO A C 1
ATOM 683 O O . PRO A 1 88 ? 18.221 -4.487 -15.045 1.00 83.88 88 PRO A O 1
ATOM 686 N N . GLN A 1 89 ? 17.068 -4.215 -13.135 1.00 82.94 89 GLN A N 1
ATOM 687 C CA . GLN A 1 89 ? 16.665 -5.614 -12.957 1.00 82.94 89 GLN A CA 1
ATOM 688 C C . GLN A 1 89 ? 15.354 -5.902 -13.704 1.00 82.94 89 GLN A C 1
ATOM 690 O O . GLN A 1 89 ? 15.145 -7.011 -14.188 1.00 82.94 89 GLN A O 1
ATOM 695 N N . ILE A 1 90 ? 14.470 -4.901 -13.784 1.00 81.00 90 ILE A N 1
ATOM 696 C CA . ILE A 1 90 ? 13.225 -4.936 -14.559 1.00 81.00 90 ILE A CA 1
ATOM 697 C C . ILE A 1 90 ? 13.343 -3.897 -15.656 1.00 81.00 90 ILE A C 1
ATOM 699 O O . ILE A 1 90 ? 13.568 -2.724 -15.341 1.00 81.00 90 ILE A O 1
ATOM 703 N N . ASP A 1 91 ? 13.181 -4.330 -16.902 1.00 78.94 91 ASP A N 1
ATOM 704 C CA . ASP A 1 91 ? 13.346 -3.455 -18.055 1.00 78.94 91 ASP A CA 1
ATOM 705 C C . ASP A 1 91 ? 12.443 -2.219 -17.965 1.00 78.94 91 ASP A C 1
ATOM 707 O O . ASP A 1 91 ? 11.388 -2.227 -17.319 1.00 78.94 91 ASP A O 1
ATOM 711 N N . ASN A 1 92 ? 12.941 -1.130 -18.528 1.00 77.62 92 ASN A N 1
ATOM 712 C CA . ASN A 1 92 ? 12.243 0.136 -18.632 1.00 77.62 92 ASN A CA 1
ATOM 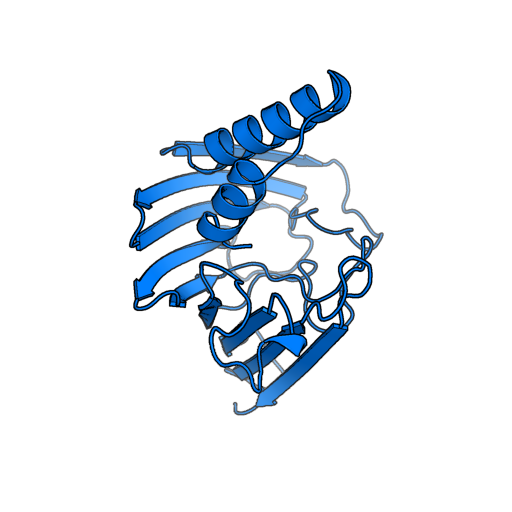713 C C . ASN A 1 92 ? 12.832 0.887 -19.815 1.00 77.62 92 ASN A C 1
ATOM 715 O O . ASN A 1 92 ? 14.044 1.089 -19.866 1.00 77.62 92 ASN A O 1
ATOM 719 N N . ASP A 1 93 ? 11.977 1.395 -20.693 1.00 75.44 93 ASP A N 1
AT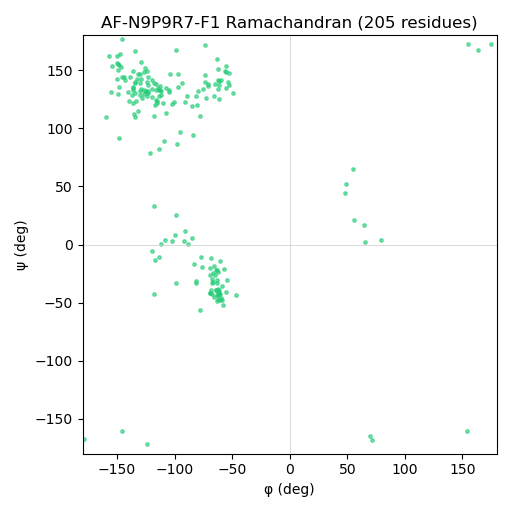OM 720 C CA . ASP A 1 93 ? 12.397 2.162 -21.870 1.00 75.44 93 ASP A CA 1
ATOM 721 C C . ASP A 1 93 ? 13.186 3.438 -21.522 1.00 75.44 93 ASP A C 1
ATOM 723 O O . ASP A 1 93 ? 13.791 4.074 -22.390 1.00 75.44 93 ASP A O 1
ATOM 727 N N . GLN A 1 94 ? 13.152 3.858 -20.253 1.00 82.12 94 GLN A N 1
ATOM 728 C CA . GLN A 1 94 ? 13.726 5.107 -19.773 1.00 82.12 94 GLN A CA 1
ATOM 729 C C . GLN A 1 94 ? 14.614 4.894 -18.541 1.00 82.12 94 GLN A C 1
ATOM 731 O O . GLN A 1 94 ? 14.197 4.325 -17.532 1.00 82.12 94 GLN A O 1
ATOM 736 N N . ASP A 1 95 ? 15.812 5.485 -18.566 1.00 86.25 95 ASP A N 1
ATOM 737 C CA . ASP A 1 95 ? 16.711 5.559 -17.402 1.00 86.25 95 ASP A CA 1
ATOM 738 C C . ASP A 1 95 ? 16.166 6.475 -16.288 1.00 86.25 95 ASP A C 1
ATOM 740 O O . ASP A 1 95 ? 16.700 6.512 -15.182 1.00 86.25 95 ASP A O 1
ATOM 744 N N . VAL A 1 96 ? 15.118 7.256 -16.570 1.00 92.06 96 VAL A N 1
ATOM 745 C CA . VAL A 1 96 ? 14.459 8.149 -15.612 1.00 92.06 96 VAL A CA 1
ATOM 746 C C . VAL A 1 96 ? 12.977 7.819 -15.566 1.00 92.06 96 VAL A C 1
ATOM 748 O O . VAL A 1 96 ? 12.328 7.762 -16.604 1.00 92.06 96 VAL A O 1
ATOM 751 N N . ASN A 1 97 ? 12.428 7.653 -14.365 1.00 92.12 97 ASN A N 1
ATOM 752 C CA . ASN A 1 97 ? 11.014 7.365 -14.163 1.00 92.12 97 ASN A CA 1
ATOM 753 C C . ASN A 1 97 ? 10.402 8.223 -13.050 1.00 92.12 97 ASN A C 1
ATOM 755 O O . ASN A 1 97 ? 11.091 8.885 -12.266 1.00 92.12 97 ASN A O 1
ATOM 759 N N . VAL A 1 98 ? 9.071 8.201 -13.008 1.00 94.38 98 VAL A N 1
ATOM 760 C CA . VAL A 1 98 ? 8.260 8.858 -11.977 1.00 94.38 98 VAL A CA 1
ATOM 761 C C . VAL A 1 98 ? 7.435 7.851 -11.178 1.00 94.38 98 VAL A C 1
ATOM 763 O O . VAL A 1 98 ? 6.309 8.140 -10.762 1.00 94.38 98 VAL A O 1
ATOM 766 N N . GLU A 1 99 ? 7.976 6.646 -10.989 1.00 92.31 99 GLU A N 1
ATOM 767 C CA . GLU A 1 99 ? 7.337 5.603 -10.188 1.00 92.31 99 GLU A CA 1
ATOM 768 C C . GLU A 1 99 ? 7.054 6.095 -8.766 1.00 92.31 99 GLU A C 1
ATOM 770 O O . GLU A 1 99 ? 7.758 6.949 -8.227 1.00 92.31 99 GLU A O 1
ATOM 775 N N . GLU A 1 100 ? 5.988 5.575 -8.157 1.00 92.31 100 GLU A N 1
ATOM 776 C CA . GLU A 1 100 ? 5.471 6.022 -6.853 1.00 92.31 100 GLU A CA 1
ATOM 777 C C . GLU A 1 100 ? 4.917 7.450 -6.816 1.00 92.31 100 GLU A C 1
ATOM 779 O O . GLU A 1 100 ? 4.460 7.896 -5.761 1.00 92.31 100 GLU A O 1
ATOM 784 N N . SER A 1 101 ? 4.894 8.164 -7.944 1.00 96.38 101 SER A N 1
ATOM 785 C CA . SER A 1 101 ? 4.221 9.458 -8.028 1.00 96.38 101 SER A CA 1
ATOM 786 C C . SER A 1 101 ? 2.709 9.282 -8.098 1.00 96.38 101 SER A C 1
ATOM 788 O O . SER A 1 101 ? 2.194 8.470 -8.876 1.00 96.38 101 SER A O 1
ATOM 790 N N . TYR A 1 102 ? 1.984 10.069 -7.306 1.00 97.31 102 TYR A N 1
ATOM 791 C CA . TYR A 1 102 ? 0.527 10.060 -7.284 1.00 97.31 102 TYR A CA 1
ATOM 792 C C . TYR A 1 102 ? -0.084 11.362 -6.767 1.00 97.31 102 TYR A C 1
ATOM 794 O O . TYR A 1 102 ? 0.544 12.147 -6.058 1.00 97.31 102 TYR A O 1
ATOM 802 N N . LEU A 1 103 ? -1.367 11.533 -7.075 1.00 97.81 103 LEU A N 1
ATOM 803 C CA . LEU A 1 103 ? -2.258 12.509 -6.465 1.00 97.81 103 LEU A CA 1
ATOM 804 C C . LEU A 1 103 ? -3.465 11.784 -5.871 1.00 97.81 103 LEU A C 1
ATOM 806 O O . LEU A 1 103 ? -4.111 10.983 -6.543 1.00 97.81 103 LEU A O 1
ATOM 810 N N . ALA A 1 104 ? -3.781 12.089 -4.622 1.00 97.62 104 ALA A N 1
ATOM 811 C CA . ALA A 1 104 ? -4.868 11.513 -3.857 1.00 97.62 104 ALA A CA 1
ATOM 812 C C . ALA A 1 104 ? -5.801 12.608 -3.333 1.00 97.62 104 ALA A C 1
ATOM 814 O O . ALA A 1 104 ? -5.357 13.648 -2.848 1.00 97.62 104 ALA A O 1
ATOM 815 N N . VAL A 1 105 ? -7.106 12.350 -3.367 1.00 98.00 105 VAL A N 1
ATOM 816 C CA . VAL A 1 105 ? -8.136 13.200 -2.756 1.00 98.00 105 VAL A CA 1
ATOM 817 C C . VAL A 1 105 ? -9.067 12.357 -1.894 1.00 98.00 105 VAL A C 1
ATOM 819 O O . VAL A 1 105 ? -9.439 11.244 -2.274 1.00 98.00 105 VAL A O 1
ATOM 822 N N . LYS A 1 106 ? -9.447 12.879 -0.726 1.00 97.88 106 LYS A N 1
ATOM 823 C CA . LYS A 1 106 ? -10.349 12.221 0.219 1.00 97.88 106 LYS A CA 1
ATOM 824 C C . LYS A 1 106 ? -11.743 12.828 0.130 1.00 97.88 106 LYS A C 1
ATOM 826 O O . LYS A 1 106 ? -11.934 14.012 0.394 1.00 97.88 106 LYS A O 1
ATOM 831 N N . LEU A 1 107 ? -12.733 11.998 -0.185 1.00 96.44 107 LEU A N 1
ATOM 832 C CA . LEU A 1 107 ? -14.149 12.360 -0.244 1.00 96.44 107 LEU A CA 1
ATOM 833 C C . LEU A 1 107 ? -14.966 11.289 0.482 1.00 96.44 107 LEU A C 1
ATOM 835 O O . LEU A 1 107 ? -14.875 10.114 0.147 1.00 96.44 107 LEU A O 1
ATOM 839 N N . TRP A 1 108 ? -15.752 11.674 1.493 1.00 94.69 108 TRP A N 1
ATOM 840 C CA . TRP A 1 108 ? -16.638 10.764 2.246 1.00 94.69 108 TRP A CA 1
ATOM 841 C C . TRP A 1 108 ? -15.967 9.464 2.722 1.00 94.69 108 TRP A C 1
ATOM 843 O O . TRP A 1 108 ? -16.467 8.361 2.487 1.00 94.69 108 TRP A O 1
ATOM 853 N N . ASN A 1 109 ? -14.821 9.595 3.396 1.00 95.69 109 ASN A N 1
ATOM 854 C CA . ASN A 1 109 ? -14.019 8.462 3.870 1.00 95.69 109 ASN A CA 1
ATOM 855 C C . ASN A 1 109 ? -13.435 7.584 2.737 1.00 95.69 109 ASN A C 1
ATOM 857 O O . ASN A 1 109 ? -13.023 6.454 2.984 1.00 95.69 109 ASN A O 1
ATOM 861 N N . GLN A 1 110 ? -13.401 8.081 1.496 1.00 97.31 110 GLN A N 1
ATOM 862 C CA . GLN A 1 110 ? -12.818 7.398 0.340 1.00 97.31 110 GLN A CA 1
ATOM 863 C C . GLN A 1 110 ? -11.626 8.187 -0.185 1.00 97.31 110 GLN A C 1
ATOM 865 O O . GLN A 1 110 ? -11.763 9.356 -0.535 1.00 97.31 110 GLN A O 1
ATOM 870 N N . TRP A 1 111 ? -10.475 7.538 -0.274 1.00 97.94 111 TRP A N 1
ATOM 871 C CA . TRP A 1 111 ? -9.331 8.033 -1.020 1.00 97.94 111 TRP A CA 1
ATOM 872 C C . TRP A 1 111 ? -9.474 7.623 -2.482 1.00 97.94 111 TRP A C 1
ATOM 874 O O . TRP A 1 111 ? -9.521 6.431 -2.781 1.00 97.94 111 TRP A O 1
ATOM 884 N N . LEU A 1 112 ? -9.531 8.608 -3.374 1.00 97.81 112 LEU A N 1
ATOM 885 C CA . LEU A 1 112 ? -9.385 8.456 -4.819 1.00 97.81 112 LEU A CA 1
ATOM 886 C C . LEU A 1 112 ? -7.970 8.866 -5.189 1.00 97.81 112 LEU A C 1
ATOM 888 O O . LEU A 1 112 ? -7.565 9.987 -4.891 1.00 97.81 112 LEU A O 1
ATOM 892 N N . ILE A 1 113 ? -7.226 7.963 -5.812 1.00 97.81 113 ILE A N 1
ATOM 893 C CA . ILE A 1 113 ? -5.798 8.126 -6.039 1.00 97.81 113 ILE A CA 1
ATOM 894 C C . ILE A 1 113 ? -5.478 7.852 -7.498 1.00 97.81 113 ILE A C 1
ATOM 896 O O . ILE A 1 113 ? -5.856 6.804 -8.004 1.00 97.81 113 ILE A O 1
ATOM 900 N N . ALA A 1 114 ? -4.774 8.758 -8.162 1.00 98.00 114 ALA A N 1
ATOM 901 C CA . ALA A 1 114 ? -4.308 8.596 -9.533 1.00 98.00 114 ALA A CA 1
ATOM 902 C C . ALA A 1 114 ? -2.779 8.664 -9.568 1.00 98.00 114 ALA A C 1
ATOM 904 O O . ALA A 1 114 ? -2.194 9.614 -9.049 1.00 98.00 114 ALA A O 1
ATOM 905 N N . GLY A 1 115 ? -2.135 7.661 -10.160 1.00 95.94 115 GLY A N 1
ATOM 906 C CA . GLY A 1 115 ? -0.678 7.582 -10.232 1.00 95.94 115 GLY A CA 1
ATOM 907 C C . GLY A 1 115 ? -0.158 6.155 -10.353 1.00 95.94 115 GLY A C 1
ATOM 908 O O . GLY A 1 115 ? -0.895 5.236 -10.714 1.00 95.94 115 GLY A O 1
ATOM 909 N N . GLN A 1 116 ? 1.118 5.980 -10.024 1.00 92.75 116 GLN A N 1
ATOM 910 C CA . GLN A 1 116 ? 1.806 4.693 -10.046 1.00 92.75 116 GLN A CA 1
ATOM 911 C C . GLN A 1 116 ? 2.084 4.228 -8.626 1.00 92.75 116 GLN A C 1
ATOM 913 O O . GLN A 1 116 ? 3.124 4.547 -8.064 1.00 92.75 116 GLN A O 1
ATOM 918 N N . ILE A 1 117 ? 1.160 3.491 -8.014 1.00 90.69 117 ILE A N 1
ATOM 919 C CA . ILE A 1 117 ? 1.297 3.128 -6.598 1.00 90.69 117 ILE A CA 1
ATOM 920 C C . ILE A 1 117 ? 1.589 1.636 -6.452 1.00 90.69 117 ILE A C 1
ATOM 922 O O . ILE A 1 117 ? 0.758 0.816 -6.871 1.00 90.69 117 ILE A O 1
ATOM 926 N N . PRO A 1 118 ? 2.716 1.257 -5.817 1.00 89.44 118 PRO A N 1
ATOM 927 C CA . PRO A 1 118 ? 2.977 -0.136 -5.499 1.00 89.44 118 PRO A CA 1
ATOM 928 C C . PRO A 1 118 ? 1.886 -0.653 -4.562 1.00 89.44 118 PRO A C 1
ATOM 930 O O . PRO A 1 118 ? 1.434 0.023 -3.636 1.00 89.44 118 PRO A O 1
ATOM 933 N N . THR A 1 119 ? 1.413 -1.862 -4.835 1.00 90.12 119 THR A N 1
ATOM 934 C CA . THR A 1 119 ? 0.269 -2.445 -4.136 1.00 90.12 119 THR A CA 1
ATOM 935 C C . THR A 1 119 ? 0.621 -3.837 -3.647 1.00 90.12 119 THR A C 1
ATOM 937 O O . THR A 1 119 ? 1.268 -4.596 -4.359 1.00 90.12 119 THR A O 1
ATOM 940 N N . TYR A 1 120 ? 0.136 -4.199 -2.459 1.00 93.50 120 TYR A N 1
ATOM 941 C CA . TYR A 1 120 ? 0.380 -5.513 -1.877 1.00 93.50 120 TYR A CA 1
ATOM 942 C C . TYR A 1 120 ? -0.908 -6.155 -1.363 1.00 93.50 120 TYR A C 1
ATOM 944 O O . TYR A 1 120 ? -1.564 -5.633 -0.458 1.00 93.50 120 TYR A O 1
ATOM 952 N N . TRP A 1 121 ? -1.307 -7.271 -1.976 1.00 94.31 121 TRP A N 1
ATOM 953 C CA . TRP A 1 121 ? -2.582 -7.954 -1.724 1.00 94.31 121 TRP A CA 1
ATOM 954 C C . TRP A 1 121 ? -2.413 -9.324 -1.080 1.00 94.31 121 TRP A C 1
ATOM 956 O O . TRP A 1 121 ? -2.537 -10.357 -1.729 1.00 94.31 121 TRP A O 1
ATOM 966 N N . GLY A 1 122 ? -2.246 -9.342 0.234 1.00 93.25 122 GLY A N 1
ATOM 967 C CA . GLY A 1 122 ? -2.222 -10.582 0.998 1.00 93.25 122 GLY A CA 1
ATOM 968 C C . GLY A 1 122 ? -1.444 -10.430 2.298 1.00 93.25 122 GLY A C 1
ATOM 969 O O . GLY A 1 122 ? -0.825 -9.391 2.511 1.00 93.25 122 GLY A O 1
ATOM 970 N N . PRO A 1 123 ? -1.485 -11.455 3.160 1.00 93.00 123 PRO A N 1
ATOM 971 C CA . PRO A 1 123 ? -0.745 -11.473 4.418 1.00 93.00 123 PRO A CA 1
ATOM 972 C C . PRO A 1 123 ? 0.682 -12.035 4.281 1.00 93.00 123 PRO A C 1
ATOM 974 O O . PRO A 1 123 ? 1.369 -12.173 5.286 1.00 93.00 123 PRO A O 1
ATOM 977 N N . GLY A 1 124 ? 1.106 -12.439 3.076 1.00 91.75 124 GLY A N 1
ATOM 978 C CA . GLY A 1 124 ? 2.439 -13.002 2.851 1.00 91.75 124 GLY A CA 1
ATOM 979 C C . GLY A 1 124 ? 3.546 -11.995 3.166 1.00 91.75 124 GLY A C 1
ATOM 980 O O . GLY A 1 124 ? 3.344 -10.794 3.037 1.00 91.75 124 GLY A O 1
ATOM 981 N N . HIS A 1 125 ? 4.714 -12.486 3.580 1.00 89.31 125 HIS A N 1
ATOM 982 C CA . HIS A 1 125 ? 5.917 -11.660 3.738 1.00 89.31 125 HIS A CA 1
ATOM 983 C C . HIS A 1 125 ? 6.857 -11.792 2.535 1.00 89.31 125 HIS A C 1
ATOM 985 O O . HIS A 1 125 ? 7.482 -10.814 2.136 1.00 89.31 125 HIS A O 1
ATOM 991 N N . ASP A 1 126 ? 6.899 -12.975 1.919 1.00 87.31 126 ASP A N 1
ATOM 992 C CA . ASP A 1 126 ? 7.768 -13.263 0.771 1.00 87.31 126 ASP A CA 1
ATOM 993 C C . ASP A 1 126 ? 7.162 -12.813 -0.565 1.00 87.31 126 ASP A C 1
ATOM 995 O O . ASP A 1 126 ? 7.859 -12.729 -1.569 1.00 87.31 126 ASP A O 1
ATOM 999 N N . GLY A 1 127 ? 5.854 -12.545 -0.601 1.00 87.88 127 GLY A N 1
ATOM 1000 C CA . GLY A 1 127 ? 5.171 -12.130 -1.819 1.00 87.88 127 GLY A CA 1
ATOM 1001 C C . GLY A 1 127 ? 3.651 -12.256 -1.759 1.00 87.88 127 GLY A C 1
ATOM 1002 O O . GLY A 1 127 ? 3.068 -12.899 -0.882 1.00 87.88 127 GLY A O 1
ATOM 1003 N N . SER A 1 128 ? 3.009 -11.648 -2.753 1.00 90.69 128 SER A N 1
ATOM 1004 C CA . SER A 1 128 ? 1.578 -11.766 -3.020 1.00 90.69 128 SER A CA 1
ATOM 1005 C C . SER A 1 128 ? 1.366 -12.532 -4.320 1.00 90.69 128 SER A C 1
ATOM 1007 O O . SER A 1 128 ? 1.966 -12.206 -5.341 1.00 90.69 128 SER A O 1
ATOM 1009 N N . LEU A 1 129 ? 0.475 -13.525 -4.296 1.00 91.69 129 LEU A N 1
ATOM 1010 C CA . LEU A 1 129 ? 0.187 -14.378 -5.456 1.00 91.69 129 LEU A CA 1
ATOM 1011 C C . LEU A 1 129 ? -0.704 -13.709 -6.515 1.00 91.69 129 LEU A C 1
ATOM 1013 O O . LEU A 1 129 ? -0.881 -14.267 -7.592 1.00 91.69 129 LEU A O 1
ATOM 1017 N N . ILE A 1 130 ? -1.306 -12.556 -6.208 1.00 92.19 130 ILE A N 1
ATOM 1018 C CA . ILE A 1 130 ? -2.244 -11.872 -7.114 1.00 92.19 130 ILE A CA 1
ATOM 1019 C C . ILE A 1 130 ? -1.759 -10.488 -7.543 1.00 92.19 130 ILE A C 1
ATOM 1021 O O . ILE A 1 130 ? -1.907 -10.113 -8.701 1.00 92.19 130 ILE A O 1
ATOM 1025 N N . ARG A 1 131 ? -1.218 -9.709 -6.604 1.00 89.94 131 ARG A N 1
ATOM 1026 C CA . ARG A 1 131 ? -0.710 -8.356 -6.842 1.00 89.94 131 ARG A CA 1
ATOM 1027 C C . ARG A 1 131 ? 0.262 -7.992 -5.730 1.00 89.94 131 ARG A C 1
ATOM 1029 O O . ARG A 1 131 ? -0.158 -7.852 -4.576 1.00 89.94 131 ARG A O 1
ATOM 1036 N N . GLY A 1 132 ? 1.538 -7.920 -6.074 1.00 88.25 132 GLY A N 1
ATOM 1037 C CA . GLY A 1 132 ? 2.626 -7.564 -5.171 1.00 88.25 132 GLY A CA 1
ATOM 1038 C C . GLY A 1 132 ? 3.425 -6.378 -5.696 1.00 88.25 132 GLY A C 1
ATOM 1039 O O . GLY A 1 132 ? 3.070 -5.754 -6.693 1.00 88.25 132 GLY A O 1
ATOM 1040 N N . ASP A 1 133 ? 4.523 -6.110 -5.015 1.00 86.56 133 ASP A N 1
ATOM 1041 C CA . ASP A 1 133 ? 5.490 -5.042 -5.264 1.00 86.56 133 ASP A CA 1
ATOM 1042 C C . ASP A 1 133 ? 6.737 -5.533 -6.014 1.00 86.56 133 ASP A C 1
ATOM 1044 O O . ASP A 1 133 ? 7.694 -4.785 -6.199 1.00 86.56 133 ASP A O 1
ATOM 1048 N N . ALA A 1 134 ? 6.731 -6.783 -6.489 1.00 85.56 134 ALA A N 1
ATOM 1049 C CA . ALA A 1 134 ? 7.832 -7.359 -7.252 1.00 85.56 134 ALA A CA 1
ATOM 1050 C C . ALA A 1 134 ? 7.984 -6.736 -8.653 1.00 85.56 134 ALA A C 1
ATOM 1052 O O . ALA A 1 134 ? 9.102 -6.697 -9.153 1.00 85.56 134 ALA A O 1
ATOM 1053 N N . SER A 1 135 ? 6.920 -6.192 -9.253 1.00 86.81 135 SER A N 1
ATOM 1054 C CA . SER A 1 135 ? 6.950 -5.522 -10.563 1.00 86.81 135 SER A CA 1
ATOM 1055 C C . SER A 1 135 ? 7.013 -3.997 -10.446 1.00 86.81 135 SER A C 1
ATOM 1057 O O . SER A 1 135 ? 6.730 -3.440 -9.382 1.00 86.81 135 SER A O 1
ATOM 1059 N N . ARG A 1 136 ? 7.310 -3.313 -11.560 1.00 89.94 136 ARG A N 1
ATOM 1060 C CA . ARG A 1 136 ? 7.071 -1.867 -11.674 1.00 89.94 136 ARG A CA 1
ATOM 1061 C C . ARG A 1 136 ? 5.569 -1.566 -11.483 1.00 89.94 136 ARG A C 1
ATOM 1063 O O . ARG A 1 136 ? 4.723 -2.388 -11.868 1.00 89.94 136 ARG A O 1
ATOM 1070 N N . PRO A 1 137 ? 5.209 -0.462 -10.807 1.00 91.44 137 PRO A N 1
ATOM 1071 C CA . PRO A 1 137 ? 3.821 -0.118 -10.523 1.00 91.44 137 PRO A CA 1
ATOM 1072 C C . PRO A 1 137 ? 3.068 0.319 -11.785 1.00 91.44 137 PRO A C 1
ATOM 1074 O O . PRO A 1 137 ? 3.550 1.098 -12.591 1.00 91.44 137 PRO A O 1
ATOM 1077 N N . VAL A 1 138 ? 1.830 -0.148 -11.924 1.00 92.88 138 VAL A N 1
ATOM 1078 C CA . VAL A 1 138 ? 0.974 0.159 -13.079 1.00 92.88 138 VAL A CA 1
ATOM 1079 C C . VAL A 1 138 ? 0.341 1.545 -12.924 1.00 92.88 138 VAL A C 1
ATOM 1081 O O . VAL A 1 138 ? -0.258 1.831 -11.880 1.00 92.88 138 VAL A O 1
ATOM 1084 N N . TYR A 1 139 ? 0.398 2.371 -13.974 1.00 94.56 139 TYR A N 1
ATOM 1085 C CA . TYR A 1 139 ? -0.331 3.639 -14.039 1.00 94.56 139 TYR A CA 1
ATOM 1086 C C . TYR A 1 139 ? -1.838 3.399 -13.963 1.00 94.56 139 TYR A C 1
ATOM 1088 O O . TYR A 1 139 ? -2.415 2.667 -14.772 1.00 94.56 139 TYR A O 1
ATOM 1096 N N . GLY A 1 140 ? -2.510 4.043 -13.012 1.00 96.38 140 GLY A N 1
ATOM 1097 C CA . GLY A 1 140 ? -3.952 3.900 -12.906 1.00 96.38 140 GLY A CA 1
ATOM 1098 C C . GLY A 1 140 ? -4.595 4.713 -11.801 1.00 96.38 140 GLY A C 1
ATOM 1099 O O . GLY A 1 140 ? -3.997 5.607 -11.202 1.00 96.38 140 GLY A O 1
ATOM 1100 N N . VAL A 1 141 ? -5.850 4.366 -11.543 1.00 97.50 141 VAL A N 1
ATOM 1101 C CA . VAL A 1 141 ? -6.668 4.935 -10.481 1.00 97.50 141 VAL A CA 1
ATOM 1102 C C . VAL A 1 141 ? -6.954 3.859 -9.441 1.00 97.50 141 VAL A C 1
ATOM 1104 O O . VAL A 1 141 ? -7.344 2.738 -9.768 1.00 97.50 141 VAL A O 1
ATOM 1107 N N . THR A 1 142 ? -6.767 4.210 -8.174 1.00 97.50 142 THR A N 1
ATOM 1108 C CA . THR A 1 142 ? -7.090 3.391 -7.008 1.00 97.50 142 THR A CA 1
ATOM 1109 C C . THR A 1 142 ? -8.142 4.096 -6.165 1.00 97.50 142 THR A C 1
ATOM 1111 O O . THR A 1 142 ? -8.053 5.298 -5.930 1.00 97.50 142 THR A O 1
ATOM 1114 N N . MET A 1 143 ? -9.113 3.344 -5.659 1.00 97.69 143 MET A N 1
ATOM 1115 C CA . MET A 1 143 ? -10.073 3.813 -4.666 1.00 97.69 143 MET A CA 1
ATOM 1116 C C . MET A 1 143 ? -10.023 2.910 -3.435 1.00 97.69 143 MET A C 1
ATOM 1118 O O . MET A 1 143 ? -10.037 1.686 -3.572 1.00 97.69 143 MET A O 1
ATOM 1122 N N . GLN A 1 144 ? -9.956 3.500 -2.243 1.00 97.25 144 GLN A N 1
ATOM 1123 C CA . GLN A 1 144 ? -9.917 2.766 -0.973 1.00 97.25 144 GLN A CA 1
ATOM 1124 C C . GLN A 1 144 ? -10.552 3.566 0.165 1.00 97.25 144 GLN A C 1
ATOM 1126 O O . GLN A 1 144 ? -10.645 4.790 0.078 1.00 97.25 144 GLN A O 1
ATOM 1131 N N . ARG A 1 145 ? -10.924 2.914 1.272 1.00 97.44 145 ARG A N 1
ATOM 1132 C CA . ARG A 1 145 ? -11.379 3.635 2.472 1.00 97.44 145 ARG A CA 1
ATOM 1133 C C . ARG A 1 145 ? -10.213 4.303 3.197 1.00 97.44 145 ARG A C 1
ATOM 1135 O O . ARG A 1 145 ? -9.116 3.738 3.248 1.00 97.44 145 ARG A O 1
ATOM 1142 N N . ALA A 1 146 ? -10.473 5.465 3.789 1.00 96.31 146 ALA A N 1
ATOM 1143 C CA . ALA A 1 146 ? -9.533 6.154 4.667 1.00 96.31 146 ALA A CA 1
ATOM 1144 C C . ALA A 1 146 ? -9.500 5.520 6.064 1.00 96.31 146 ALA A C 1
ATOM 1146 O O . ALA A 1 146 ? -8.460 5.026 6.484 1.00 96.31 146 ALA A O 1
ATOM 1147 N N . GLU A 1 147 ? -10.653 5.432 6.718 1.00 95.50 147 GLU A N 1
ATOM 1148 C CA . GLU A 1 147 ? -10.872 4.736 7.986 1.00 95.50 147 GLU A CA 1
ATOM 1149 C C . GLU A 1 147 ? -11.664 3.448 7.748 1.00 95.50 147 GLU A C 1
ATOM 1151 O O . GLU A 1 147 ? -12.673 3.430 7.023 1.00 95.50 147 GLU A O 1
ATOM 1156 N N . GLN A 1 148 ? -11.220 2.362 8.378 1.00 95.25 148 GLN A N 1
ATOM 1157 C CA . GLN A 1 148 ? -11.705 1.001 8.139 1.00 95.25 148 GLN A CA 1
ATOM 1158 C C . GLN A 1 148 ? -12.742 0.543 9.169 1.00 95.25 148 GLN A C 1
ATOM 1160 O O . GLN A 1 148 ? -12.925 -0.653 9.375 1.00 95.25 148 GLN A O 1
ATOM 1165 N N . ASP A 1 149 ? -13.461 1.4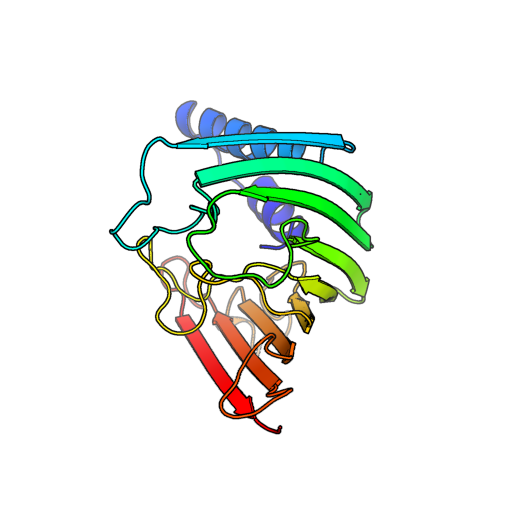74 9.799 1.00 94.69 149 ASP A N 1
ATOM 1166 C CA . ASP A 1 149 ? -14.467 1.156 10.814 1.00 94.69 149 ASP A CA 1
ATOM 1167 C C . ASP A 1 149 ? -15.542 0.176 10.323 1.00 94.69 149 ASP A C 1
ATOM 1169 O O . ASP A 1 149 ? -15.868 0.101 9.128 1.00 94.69 149 ASP A O 1
ATOM 1173 N N . ALA A 1 150 ? -16.121 -0.549 11.280 1.00 94.94 150 ALA A N 1
ATOM 1174 C CA . ALA A 1 150 ? -17.261 -1.421 11.049 1.00 94.94 150 ALA A CA 1
ATOM 1175 C C . ALA A 1 150 ? -18.496 -0.637 10.584 1.00 94.94 150 ALA A C 1
ATOM 1177 O O . ALA A 1 150 ? -18.634 0.565 10.813 1.00 94.94 150 ALA A O 1
ATOM 1178 N N . PHE A 1 151 ? -19.439 -1.336 9.954 1.00 94.12 151 PHE A N 1
ATOM 1179 C CA . PHE A 1 151 ? -20.720 -0.731 9.602 1.00 94.12 151 PHE A CA 1
ATOM 1180 C C . PHE A 1 151 ? -21.484 -0.284 10.857 1.00 94.12 151 PHE A C 1
ATOM 1182 O O . PHE A 1 151 ? -21.664 -1.053 11.799 1.00 94.12 151 PHE A O 1
ATOM 1189 N N . THR A 1 152 ? -22.027 0.934 10.826 1.00 93.12 152 THR A N 1
ATOM 1190 C CA . THR A 1 152 ? -22.935 1.464 11.860 1.00 93.12 152 THR A CA 1
ATOM 1191 C C . THR A 1 152 ? -24.303 0.776 11.865 1.00 93.12 152 THR A C 1
ATOM 1193 O O . THR A 1 152 ? -25.018 0.807 12.866 1.00 93.12 152 THR A O 1
ATOM 1196 N N . ASN A 1 153 ? -24.687 0.134 10.759 1.00 94.31 153 ASN A N 1
ATOM 1197 C CA . ASN A 1 153 ? -25.927 -0.630 10.653 1.00 94.31 153 ASN A CA 1
ATOM 1198 C C . ASN A 1 153 ? -25.833 -1.952 11.441 1.00 94.31 153 ASN A C 1
ATOM 1200 O O . ASN A 1 153 ? -24.968 -2.780 11.161 1.00 94.31 153 ASN A O 1
ATOM 1204 N N . LYS A 1 154 ? -26.789 -2.193 12.351 1.00 92.00 154 LYS A N 1
ATOM 1205 C CA . LYS A 1 154 ? -26.880 -3.410 13.184 1.00 92.00 154 LYS A CA 1
ATOM 1206 C C . LYS A 1 154 ? -26.876 -4.722 12.391 1.00 92.00 154 LYS A C 1
ATOM 1208 O O . LYS A 1 154 ? -26.404 -5.733 12.895 1.00 92.00 154 LYS A O 1
ATOM 1213 N N . TRP A 1 155 ? -27.393 -4.724 11.163 1.00 93.94 155 TRP A N 1
ATOM 1214 C CA . TRP A 1 155 ? -27.447 -5.925 10.321 1.00 93.94 155 TRP A CA 1
ATOM 1215 C C . TRP A 1 155 ? -26.097 -6.291 9.692 1.00 93.94 155 TRP A C 1
ATOM 1217 O O . TRP A 1 155 ? -25.916 -7.428 9.266 1.00 93.94 155 TRP A O 1
ATOM 1227 N N . LEU A 1 156 ? -25.156 -5.343 9.630 1.00 94.81 156 LEU A N 1
ATOM 1228 C CA . LEU A 1 156 ? -23.840 -5.507 9.000 1.00 94.81 156 LEU A CA 1
ATOM 1229 C C . LEU A 1 156 ? -22.676 -5.300 9.977 1.00 94.81 156 LEU A C 1
ATOM 1231 O O . LEU A 1 156 ? -21.527 -5.534 9.616 1.00 94.81 156 LEU A O 1
ATOM 1235 N N . SER A 1 157 ? -22.943 -4.889 11.219 1.00 93.44 157 SER A N 1
ATOM 1236 C CA . SER A 1 157 ? -21.903 -4.615 12.217 1.00 93.44 157 SER A CA 1
ATOM 1237 C C . SER A 1 157 ? -21.069 -5.849 12.577 1.00 93.44 157 SER A C 1
ATOM 1239 O O . SER A 1 157 ? -19.927 -5.709 13.002 1.00 93.44 157 SER A O 1
ATOM 1241 N N . TRP A 1 158 ? -21.615 -7.055 12.384 1.00 94.12 158 TRP A N 1
ATOM 1242 C CA . TRP A 1 158 ? -20.918 -8.326 12.616 1.00 94.12 158 TRP A CA 1
ATOM 1243 C C . TRP A 1 158 ? -19.738 -8.563 11.659 1.00 94.12 158 TRP A C 1
ATOM 1245 O O . TRP A 1 158 ? -18.877 -9.379 11.966 1.00 94.12 158 TRP A O 1
ATOM 1255 N N . ILE A 1 159 ? -19.678 -7.852 10.525 1.00 95.81 159 ILE A N 1
ATOM 1256 C CA . ILE A 1 159 ? -18.546 -7.910 9.584 1.00 95.81 159 ILE A CA 1
ATOM 1257 C C . ILE A 1 159 ? -17.266 -7.366 10.240 1.00 95.81 159 ILE A C 1
ATOM 1259 O O . ILE A 1 159 ? -16.167 -7.772 9.870 1.00 95.81 159 ILE A O 1
ATOM 1263 N N . GLY A 1 160 ? -17.414 -6.482 11.234 1.00 96.12 160 GLY A N 1
ATOM 1264 C CA . GLY A 1 160 ? -16.301 -5.799 11.879 1.00 96.12 160 GLY A CA 1
ATOM 1265 C C . GLY A 1 160 ? -15.630 -4.770 10.962 1.00 96.12 160 GLY A C 1
ATOM 1266 O O . GLY A 1 160 ? -16.230 -4.347 9.965 1.00 96.12 160 GLY A O 1
ATOM 1267 N N . PRO A 1 161 ? -14.414 -4.314 11.317 1.00 96.44 161 PRO A N 1
ATOM 1268 C CA . PRO A 1 161 ? -13.603 -3.460 10.461 1.00 96.44 161 PRO A CA 1
ATOM 1269 C C . PRO A 1 161 ? -13.412 -4.088 9.080 1.00 96.44 161 PRO A C 1
ATOM 1271 O O . PRO A 1 161 ? -13.240 -5.302 8.961 1.00 96.44 161 PRO A O 1
ATOM 1274 N N . TRP A 1 162 ? -13.469 -3.276 8.030 1.00 97.25 162 TRP A N 1
ATOM 1275 C CA . TRP A 1 162 ? -13.373 -3.776 6.660 1.00 97.25 162 TRP A CA 1
ATOM 1276 C C . TRP A 1 162 ? -12.701 -2.773 5.731 1.00 97.25 162 TRP A C 1
ATOM 1278 O O . TRP A 1 162 ? -12.756 -1.562 5.941 1.00 97.25 162 TRP A O 1
ATOM 1288 N N . GLN A 1 163 ? -12.107 -3.267 4.655 1.00 97.50 163 GLN A N 1
ATOM 1289 C CA . GLN A 1 163 ? -11.478 -2.443 3.632 1.00 97.50 163 GLN A CA 1
ATOM 1290 C C . GLN A 1 163 ? -11.855 -2.955 2.253 1.00 97.50 163 GLN A C 1
ATOM 1292 O O . GLN A 1 163 ? -12.052 -4.151 2.047 1.00 97.50 163 GLN A O 1
ATOM 1297 N N . TYR A 1 164 ? -11.914 -2.041 1.292 1.00 97.75 164 TYR A N 1
ATOM 1298 C CA . TYR A 1 164 ? -11.815 -2.400 -0.109 1.00 97.75 164 TYR A CA 1
ATOM 1299 C C . TYR A 1 164 ? -10.700 -1.602 -0.778 1.00 97.75 164 TYR A C 1
ATOM 1301 O O . TYR A 1 164 ? -10.386 -0.481 -0.386 1.00 97.75 164 TYR A O 1
ATOM 1309 N N . GLN A 1 165 ? -10.113 -2.186 -1.810 1.00 97.69 165 GLN A N 1
ATOM 1310 C CA . GLN A 1 165 ? -9.242 -1.479 -2.726 1.00 97.69 165 GLN A CA 1
ATOM 1311 C C . GLN A 1 165 ? -9.635 -1.862 -4.147 1.00 97.69 165 GLN A C 1
ATOM 1313 O O . GLN A 1 165 ? -9.447 -3.006 -4.561 1.00 97.69 165 GLN A O 1
ATOM 1318 N N . ALA A 1 166 ? -10.215 -0.909 -4.866 1.00 97.56 166 ALA A N 1
ATOM 1319 C CA . ALA A 1 166 ? -10.522 -1.033 -6.283 1.00 97.56 166 ALA A CA 1
ATOM 1320 C C . ALA A 1 166 ? -9.407 -0.363 -7.087 1.00 97.56 166 ALA A C 1
ATOM 1322 O O . ALA A 1 166 ? -8.975 0.733 -6.739 1.00 97.56 166 ALA A O 1
ATOM 1323 N N . PHE A 1 167 ? -8.942 -1.013 -8.144 1.00 97.06 167 PHE A N 1
ATOM 1324 C CA . PHE A 1 167 ? -7.887 -0.518 -9.017 1.00 97.06 167 PHE A CA 1
ATOM 1325 C C . PHE A 1 167 ? -8.280 -0.711 -10.476 1.00 97.06 167 PHE A C 1
ATOM 1327 O O . PHE A 1 167 ? -8.792 -1.767 -10.845 1.00 97.06 167 PHE A O 1
ATOM 1334 N N . ALA A 1 168 ? -7.994 0.287 -11.300 1.00 97.38 168 ALA A N 1
ATOM 1335 C CA . ALA A 1 168 ? -8.022 0.171 -12.747 1.00 97.38 168 ALA A CA 1
ATOM 1336 C C . ALA A 1 168 ? -6.830 0.937 -13.319 1.00 97.38 168 ALA A C 1
ATOM 1338 O O . ALA A 1 168 ? -6.672 2.127 -13.051 1.00 97.38 168 ALA A O 1
ATOM 1339 N N . GLY A 1 169 ? -6.001 0.257 -14.100 1.00 96.12 169 GLY A N 1
ATOM 1340 C CA . GLY A 1 169 ? -4.829 0.843 -14.733 1.00 96.12 169 GLY A CA 1
ATOM 1341 C C . GLY A 1 169 ? -4.555 0.247 -16.102 1.00 96.12 169 GLY A C 1
ATOM 1342 O O . GLY A 1 169 ? -5.249 -0.670 -16.545 1.00 96.12 169 GLY A O 1
ATOM 1343 N N . GLN A 1 170 ? -3.544 0.784 -16.765 1.00 95.19 170 GLN A N 1
ATOM 1344 C CA . GLN A 1 170 ? -3.065 0.320 -18.059 1.00 95.19 170 GLN A CA 1
ATOM 1345 C C . GLN A 1 170 ? -1.659 -0.245 -17.894 1.00 95.19 170 GLN A C 1
ATOM 1347 O O . GLN A 1 170 ? -0.803 0.425 -17.322 1.00 95.19 170 GLN A O 1
ATOM 1352 N N . LEU A 1 171 ? -1.453 -1.474 -18.368 1.00 92.62 171 LEU A N 1
ATOM 1353 C CA . LEU A 1 171 ? -0.132 -2.081 -18.437 1.00 92.62 171 LEU A CA 1
ATOM 1354 C C . LEU A 1 171 ? 0.733 -1.292 -19.412 1.00 92.62 171 LEU A C 1
ATOM 1356 O O . LEU A 1 171 ? 0.260 -0.888 -20.476 1.00 92.62 171 LEU A O 1
ATOM 1360 N N . ASP A 1 172 ? 1.977 -1.088 -19.012 1.00 87.12 172 ASP A N 1
ATOM 1361 C CA . ASP A 1 172 ? 3.000 -0.484 -19.847 1.00 87.12 172 ASP A CA 1
ATOM 1362 C C . ASP A 1 172 ? 3.836 -1.592 -20.486 1.00 87.12 172 ASP A C 1
ATOM 1364 O O . ASP A 1 172 ? 3.985 -2.660 -19.884 1.00 87.12 172 ASP A O 1
ATOM 1368 N N . ASP A 1 173 ? 4.310 -1.348 -21.705 1.00 84.25 173 ASP A N 1
ATOM 1369 C CA . ASP A 1 173 ? 5.214 -2.239 -22.445 1.00 84.25 173 ASP A CA 1
ATOM 1370 C C . ASP A 1 173 ? 4.792 -3.732 -22.478 1.00 84.25 173 ASP A C 1
ATOM 1372 O O . ASP A 1 173 ? 5.565 -4.663 -22.246 1.00 84.25 173 ASP A O 1
ATOM 1376 N N . TYR A 1 174 ? 3.499 -3.991 -22.720 1.00 88.75 174 TYR A N 1
ATOM 1377 C CA . TYR A 1 174 ? 2.970 -5.354 -22.848 1.00 88.75 174 TYR A CA 1
ATOM 1378 C C . TYR A 1 174 ? 2.835 -5.774 -24.319 1.00 88.75 174 TYR A C 1
ATOM 1380 O O . TYR A 1 174 ? 1.760 -5.670 -24.912 1.00 88.75 174 TYR A O 1
ATOM 1388 N N . ASP A 1 175 ? 3.921 -6.310 -24.883 1.00 87.94 175 ASP A N 1
ATOM 1389 C CA . ASP A 1 175 ? 4.058 -6.693 -26.301 1.00 87.94 175 ASP A CA 1
ATOM 1390 C C . ASP A 1 175 ? 2.889 -7.502 -26.880 1.00 87.94 175 ASP A C 1
ATOM 1392 O O . ASP A 1 175 ? 2.448 -7.279 -28.009 1.00 87.94 175 ASP A O 1
ATOM 1396 N N . ALA A 1 176 ? 2.395 -8.493 -26.129 1.00 92.19 176 ALA A N 1
ATOM 1397 C CA . ALA A 1 176 ? 1.407 -9.435 -26.647 1.00 92.19 176 ALA A CA 1
ATOM 1398 C C . ALA A 1 176 ? 0.052 -8.769 -26.937 1.00 92.19 176 ALA A C 1
ATOM 1400 O O . ALA A 1 176 ? -0.653 -9.194 -27.854 1.00 92.19 176 ALA A O 1
ATOM 1401 N N . VAL A 1 177 ? -0.322 -7.761 -26.139 1.00 92.69 177 VAL A N 1
ATOM 1402 C CA . VAL A 1 177 ? -1.574 -7.005 -26.265 1.00 92.69 177 VAL A CA 1
ATOM 1403 C C . VAL A 1 177 ? -1.327 -5.564 -25.787 1.00 92.69 177 VAL A C 1
ATOM 1405 O O . VAL A 1 177 ? -1.484 -5.284 -24.595 1.00 92.69 177 VAL A O 1
ATOM 1408 N N . PRO A 1 178 ? -0.952 -4.641 -26.688 1.00 92.00 178 PRO A N 1
ATOM 1409 C CA . PRO A 1 178 ? -0.707 -3.246 -26.330 1.00 92.00 178 PRO A CA 1
ATOM 1410 C C . PRO A 1 178 ? -1.888 -2.626 -25.577 1.00 92.00 178 PRO A C 1
ATOM 1412 O O . PRO A 1 178 ? -3.036 -2.999 -25.798 1.00 92.00 178 PRO A O 1
ATOM 1415 N N . ASP A 1 179 ? -1.613 -1.692 -24.665 1.00 91.81 179 ASP A N 1
ATOM 1416 C CA . ASP A 1 179 ? -2.629 -0.979 -23.879 1.00 91.81 179 ASP A CA 1
ATOM 1417 C C . ASP A 1 179 ? -3.589 -1.881 -23.068 1.00 91.81 179 ASP A C 1
ATOM 1419 O O . ASP A 1 179 ? -4.671 -1.437 -22.658 1.00 91.81 179 ASP A O 1
ATOM 1423 N N . ALA A 1 180 ? -3.218 -3.132 -22.779 1.00 95.81 180 ALA A N 1
ATOM 1424 C CA . ALA A 1 180 ? -4.015 -4.016 -21.934 1.00 95.81 180 ALA A CA 1
ATOM 1425 C C . ALA A 1 180 ? -4.307 -3.372 -20.568 1.00 95.81 180 ALA A C 1
ATOM 1427 O O . ALA A 1 180 ? -3.436 -2.802 -19.907 1.00 95.81 180 ALA A O 1
ATOM 1428 N N . LYS A 1 181 ? -5.557 -3.460 -20.110 1.00 96.44 181 LYS A N 1
ATOM 1429 C CA . LYS A 1 181 ? -5.976 -2.882 -18.830 1.00 96.44 181 LYS A CA 1
ATOM 1430 C C . LYS A 1 181 ? -5.889 -3.920 -17.724 1.00 96.44 181 LYS A C 1
ATOM 1432 O O . LYS A 1 181 ? -6.311 -5.062 -17.896 1.00 96.44 181 LYS A O 1
ATOM 1437 N N . LEU A 1 182 ? -5.404 -3.502 -16.560 1.00 96.00 182 LEU A N 1
ATOM 1438 C CA . LEU A 1 182 ? -5.417 -4.291 -15.335 1.00 96.00 182 LEU A CA 1
ATOM 1439 C C . LEU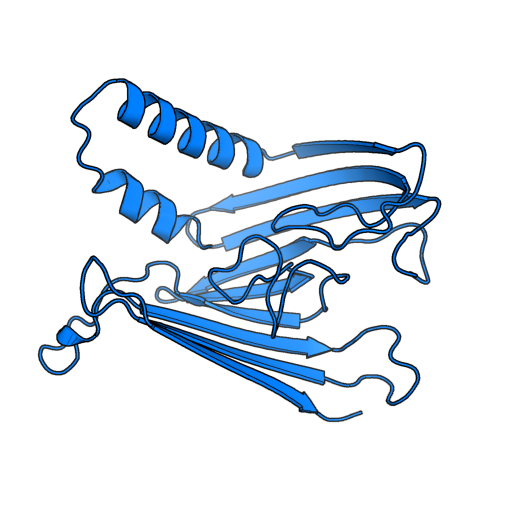 A 1 182 ? -6.461 -3.715 -14.382 1.00 96.00 182 LEU A C 1
ATOM 1441 O O . LEU A 1 182 ? -6.310 -2.610 -13.863 1.00 96.00 182 LEU A O 1
ATOM 1445 N N . ILE A 1 183 ? -7.517 -4.484 -14.136 1.00 97.00 183 ILE A N 1
ATOM 1446 C CA . ILE A 1 183 ? -8.592 -4.131 -13.211 1.00 97.00 183 ILE A CA 1
ATOM 1447 C C . ILE A 1 183 ? -8.538 -5.095 -12.037 1.00 97.00 183 ILE A C 1
ATOM 1449 O O . ILE A 1 183 ? -8.400 -6.304 -12.215 1.00 97.00 183 ILE A O 1
ATOM 1453 N N . GLY A 1 184 ? -8.688 -4.591 -10.821 1.00 96.94 184 GLY A N 1
ATOM 1454 C CA . GLY A 1 184 ? -8.745 -5.452 -9.657 1.00 96.94 184 GLY A CA 1
ATOM 1455 C C . GLY A 1 184 ? -9.582 -4.890 -8.524 1.00 96.94 184 GLY A C 1
ATOM 1456 O O . GLY A 1 184 ? -9.772 -3.686 -8.384 1.00 96.94 184 GLY A O 1
ATOM 1457 N N . LEU A 1 185 ? -10.054 -5.802 -7.686 1.00 98.06 185 LEU A N 1
ATOM 1458 C CA . LEU A 1 185 ? -10.764 -5.499 -6.458 1.00 98.06 185 LEU A CA 1
ATOM 1459 C C . LEU A 1 185 ? -10.260 -6.424 -5.357 1.00 98.06 185 LEU A C 1
ATOM 1461 O O . LEU A 1 185 ? -10.268 -7.647 -5.513 1.00 98.06 185 LEU A O 1
ATOM 1465 N N . ARG A 1 186 ? -9.880 -5.840 -4.227 1.00 97.81 186 ARG A N 1
ATOM 1466 C CA . ARG A 1 186 ? -9.633 -6.547 -2.972 1.00 97.81 186 ARG A CA 1
ATOM 1467 C C . ARG A 1 186 ? -10.632 -6.082 -1.928 1.00 97.81 186 ARG A C 1
ATOM 1469 O O . ARG A 1 186 ? -10.877 -4.888 -1.820 1.00 97.81 186 ARG A O 1
ATOM 1476 N N . VAL A 1 187 ? -11.163 -7.014 -1.149 1.00 98.06 187 VAL A N 1
ATOM 1477 C CA . VAL A 1 187 ? -11.999 -6.751 0.022 1.00 98.06 187 VAL A CA 1
ATOM 1478 C C . VAL A 1 187 ? -11.433 -7.536 1.198 1.00 98.06 187 VAL A C 1
ATOM 1480 O O . VAL A 1 187 ? -11.116 -8.717 1.054 1.00 98.06 187 VAL A O 1
ATOM 1483 N N . THR A 1 188 ? -11.302 -6.892 2.352 1.00 97.75 188 THR A N 1
ATOM 1484 C CA . THR A 1 188 ? -10.955 -7.542 3.617 1.00 97.75 188 THR A CA 1
ATOM 1485 C C . THR A 1 188 ? -11.978 -7.194 4.686 1.00 97.75 188 THR A C 1
ATOM 1487 O O . THR A 1 188 ? -12.569 -6.116 4.662 1.00 97.75 188 THR A O 1
ATOM 1490 N N . ALA A 1 189 ? -12.207 -8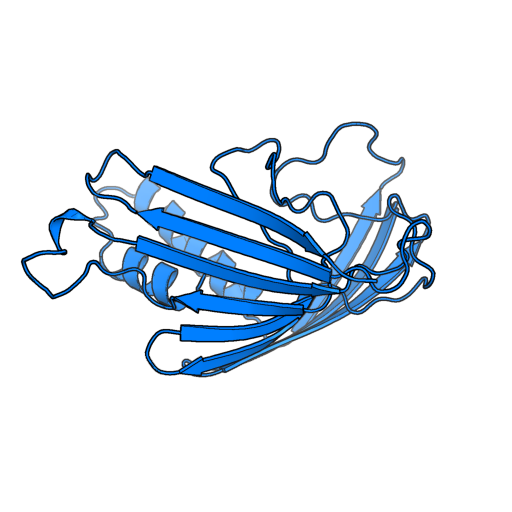.120 5.609 1.00 97.62 189 ALA A N 1
ATOM 1491 C CA . ALA A 1 189 ? -13.086 -7.931 6.752 1.00 97.62 189 ALA A CA 1
ATOM 1492 C C . ALA A 1 189 ? -12.543 -8.687 7.965 1.00 97.62 189 ALA A C 1
ATOM 1494 O O . ALA A 1 189 ? -12.016 -9.793 7.828 1.00 97.62 189 ALA A O 1
ATOM 1495 N N . GLN A 1 190 ? -12.719 -8.110 9.148 1.00 97.38 190 GLN A N 1
ATOM 1496 C CA . GLN A 1 190 ? -12.264 -8.673 10.412 1.00 97.38 190 GLN A CA 1
ATOM 1497 C C . GLN A 1 190 ? -13.458 -8.877 11.364 1.00 97.38 190 GLN A C 1
ATOM 1499 O O . GLN A 1 190 ? -13.666 -8.080 12.282 1.00 97.38 190 GLN A O 1
ATOM 1504 N N . PRO A 1 191 ? -14.261 -9.944 11.178 1.00 96.19 191 PRO A N 1
ATOM 1505 C CA . PRO A 1 191 ? -15.437 -10.200 12.014 1.00 96.19 191 PRO A CA 1
ATOM 1506 C C . PRO A 1 191 ? -15.078 -10.530 13.470 1.00 96.19 191 PRO A C 1
ATOM 1508 O O . PRO A 1 191 ? -15.893 -10.341 14.372 1.00 96.19 191 PRO A O 1
ATOM 1511 N N . LEU A 1 192 ? -13.862 -11.031 13.715 1.00 96.31 192 LEU A N 1
ATOM 1512 C CA . LEU A 1 192 ? -13.351 -11.372 15.043 1.00 96.31 192 LEU A CA 1
ATOM 1513 C C . LEU A 1 192 ? -11.944 -10.779 15.213 1.00 96.31 192 LEU A C 1
ATOM 1515 O O . LEU A 1 192 ? -11.176 -10.786 14.253 1.00 96.31 192 LEU A O 1
ATOM 1519 N N . PRO A 1 193 ? -11.530 -10.353 16.423 1.00 92.38 193 PRO A N 1
ATOM 1520 C CA . PRO A 1 193 ? -10.216 -9.732 16.635 1.00 92.38 193 PRO A CA 1
ATOM 1521 C C . PRO A 1 193 ? -9.009 -10.581 16.205 1.00 92.38 193 PRO A C 1
ATOM 1523 O O . PRO A 1 193 ? -7.940 -10.038 15.961 1.00 92.38 193 PRO A O 1
ATOM 1526 N N . TYR A 1 194 ? -9.175 -11.899 16.102 1.00 94.62 194 TYR A N 1
ATOM 1527 C CA . TYR A 1 194 ? -8.137 -12.866 15.736 1.00 94.62 194 TYR A CA 1
ATOM 1528 C C . TYR A 1 194 ? -8.313 -13.466 14.329 1.00 94.62 194 TYR A C 1
ATOM 1530 O O . TYR A 1 194 ? -7.566 -14.371 13.966 1.00 94.62 194 TYR A O 1
ATOM 1538 N N . LEU A 1 195 ? -9.307 -13.018 13.552 1.00 96.44 195 LEU A N 1
ATOM 1539 C CA . LEU A 1 195 ? -9.592 -13.544 12.217 1.00 96.44 195 LEU A CA 1
ATOM 1540 C C . LEU A 1 195 ? -9.853 -12.405 11.233 1.00 96.44 195 LEU A C 1
ATOM 1542 O O . LEU A 1 195 ? -10.896 -11.755 11.294 1.00 96.44 195 LEU A O 1
ATOM 1546 N N . GLU A 1 196 ? -8.936 -12.236 10.285 1.00 97.31 196 GLU A N 1
ATOM 1547 C CA . GLU A 1 196 ? -9.140 -11.418 9.093 1.00 97.31 196 GLU A CA 1
ATOM 1548 C C . GLU A 1 196 ? -9.361 -12.324 7.879 1.00 97.31 196 GLU A C 1
ATOM 1550 O O . GLU A 1 196 ? -8.630 -13.292 7.657 1.00 97.31 196 GLU A O 1
ATOM 1555 N N . LEU A 1 197 ? -10.382 -12.006 7.089 1.00 97.69 197 LEU A N 1
ATOM 1556 C CA . LEU A 1 197 ? -10.700 -12.675 5.836 1.00 97.69 197 LEU A CA 1
ATOM 1557 C C . LEU A 1 197 ? -10.462 -11.707 4.684 1.00 97.69 197 LEU A C 1
ATOM 1559 O O . LEU A 1 197 ? -10.926 -10.569 4.719 1.00 97.69 197 LEU A O 1
ATOM 1563 N N . GLY A 1 198 ? -9.770 -12.173 3.645 1.00 97.44 198 GLY A N 1
ATOM 1564 C CA . GLY A 1 198 ? -9.496 -11.395 2.443 1.00 97.44 198 GLY A CA 1
ATOM 1565 C C . GLY A 1 198 ? -9.925 -12.130 1.183 1.00 97.44 198 GLY A C 1
ATOM 1566 O O . GLY A 1 198 ? -9.596 -13.298 0.998 1.00 97.44 198 GLY A O 1
ATOM 1567 N N . ALA A 1 199 ? -10.618 -11.423 0.296 1.00 97.88 199 ALA A N 1
ATOM 1568 C CA . ALA A 1 199 ? -10.956 -11.879 -1.044 1.00 97.88 199 ALA A CA 1
ATOM 1569 C C . ALA A 1 199 ? -10.423 -10.875 -2.066 1.00 97.88 199 ALA A C 1
ATOM 1571 O O . ALA A 1 199 ? -10.532 -9.662 -1.884 1.00 97.88 199 ALA A O 1
ATOM 1572 N N . SER A 1 200 ? -9.838 -11.367 -3.152 1.00 97.88 200 SER A N 1
ATOM 1573 C CA . SER A 1 200 ? -9.291 -10.509 -4.199 1.00 97.88 200 SER A CA 1
ATOM 1574 C C . SER A 1 200 ? -9.491 -11.113 -5.576 1.00 97.88 200 SER A C 1
ATOM 1576 O O . SER A 1 200 ? -9.390 -12.326 -5.748 1.00 97.88 200 SER A O 1
ATOM 1578 N N . ARG A 1 201 ? -9.744 -10.254 -6.561 1.00 97.38 201 ARG A N 1
ATOM 1579 C CA . ARG A 1 201 ? -9.868 -10.622 -7.968 1.00 97.38 201 ARG A CA 1
ATOM 1580 C C . ARG A 1 201 ? -9.120 -9.607 -8.818 1.00 97.38 201 ARG A C 1
ATOM 1582 O O . ARG A 1 201 ? -9.264 -8.408 -8.602 1.00 97.38 201 ARG A O 1
ATOM 1589 N N . ALA A 1 202 ? -8.365 -10.102 -9.788 1.00 96.62 202 ALA A N 1
ATOM 1590 C CA . ALA A 1 202 ? -7.725 -9.310 -10.824 1.00 96.62 202 ALA A CA 1
ATOM 1591 C C . ALA A 1 202 ? -8.190 -9.827 -12.188 1.00 96.62 202 ALA A C 1
ATOM 1593 O O . ALA A 1 202 ? -8.451 -11.020 -12.354 1.00 96.62 202 ALA A O 1
ATOM 1594 N N . ILE A 1 203 ? -8.362 -8.915 -13.132 1.00 96.94 203 ILE A N 1
ATOM 1595 C CA . ILE A 1 203 ? -8.801 -9.181 -14.493 1.00 96.94 203 ILE A CA 1
ATOM 1596 C C . ILE A 1 203 ? -7.911 -8.337 -15.398 1.00 96.94 203 ILE A C 1
ATOM 1598 O O . ILE A 1 203 ? -7.875 -7.114 -15.263 1.00 96.94 203 ILE A O 1
ATOM 1602 N N . GLN A 1 204 ? -7.212 -8.994 -16.316 1.00 96.31 204 GLN A N 1
ATOM 1603 C CA . GLN A 1 204 ? -6.605 -8.323 -17.454 1.00 96.31 204 GLN A CA 1
ATOM 1604 C C . GLN A 1 204 ? -7.632 -8.301 -18.586 1.00 96.31 204 GLN A C 1
ATOM 1606 O O . GLN A 1 204 ? -8.247 -9.327 -18.887 1.00 96.31 204 GLN A O 1
ATOM 1611 N N . TRP A 1 205 ? -7.890 -7.125 -19.145 1.00 93.81 205 TRP A N 1
ATOM 1612 C CA . TRP A 1 205 ? -8.972 -6.919 -20.101 1.00 93.81 205 TRP A CA 1
ATOM 1613 C C . TRP A 1 205 ? -8.636 -5.823 -21.109 1.00 93.81 205 TRP A C 1
ATOM 1615 O O . TRP A 1 205 ? -7.947 -4.860 -20.783 1.00 93.81 205 TRP A O 1
ATOM 1625 N N . GLY A 1 206 ? -9.190 -5.946 -22.314 1.00 92.44 206 GLY A N 1
ATOM 1626 C CA . GLY A 1 206 ? -8.970 -4.990 -23.394 1.00 92.44 206 GLY A CA 1
ATOM 1627 C C . GLY A 1 206 ? -7.560 -5.057 -23.978 1.00 92.44 206 GLY A C 1
ATOM 1628 O O . GLY A 1 206 ? -6.811 -5.998 -23.701 1.00 92.44 206 GLY A O 1
ATOM 1629 N N . GLY A 1 207 ? -7.261 -4.045 -24.790 1.00 85.56 207 GLY A N 1
ATOM 1630 C CA . GLY A 1 207 ? -6.154 -4.010 -25.741 1.00 85.56 207 GLY A CA 1
ATOM 1631 C C . GLY A 1 207 ? -6.661 -3.621 -27.115 1.00 85.56 207 GLY A C 1
ATOM 1632 O O . GLY A 1 207 ? -7.591 -4.315 -27.586 1.00 85.56 207 GLY A O 1
#

Foldseek 3Di:
DFPLQVVVCLVPDDDDDPVVVVVSVVVVVVVVVVQDQKDKDWAADDDDDPAQDWAPPQDFARTKIKMKGWDDDPFKIWIFMKMAHDHGNADDPDSIDRAPTWIWGDDPQKIKIFAFHQDAADPDGRGDPAGGSRDGGFGWIKMKGNHQAADPDPVGNLQGGKMKIWIKGFDDPDVVAHRWIKTKMKMWTPSDPPDIDIDMDIDTDDD

Solvent-accessible surface area (backbone atoms only — not comparable to full-atom values): 11432 Å² total; per-residue (Å²): 134,45,68,58,34,51,52,54,54,59,76,67,59,86,76,87,51,73,68,54,47,54,51,53,51,50,52,52,52,50,53,55,60,70,64,36,54,68,46,80,49,77,48,75,56,95,69,82,78,90,60,86,54,37,71,89,52,77,80,50,36,36,31,36,42,32,44,34,40,35,53,70,60,97,51,34,40,36,34,49,29,44,36,41,49,43,71,59,78,55,89,64,102,52,57,58,47,53,66,61,16,34,43,32,39,51,54,95,57,29,35,45,32,42,33,15,60,73,44,76,55,66,92,56,58,66,51,35,96,82,41,40,51,81,58,86,52,51,44,30,40,39,38,31,50,31,59,40,68,44,49,89,50,83,92,48,33,68,46,24,38,38,45,46,40,40,37,43,26,40,47,73,93,42,85,94,46,54,66,23,26,43,35,34,43,36,40,37,33,31,58,41,101,90,44,76,50,76,52,73,49,74,46,79,46,78,90

Nearest PDB structures (foldseek):
  2ynk-assembly1_A  TM=9.927E-01  e=7.386E-19  Escherichia coli

Sequence (207 aa):
MSGDEIQRALSQAKISNTNQQKVIDSVMAHLNTNNQLIKASLFAETDQKNIPQPFGDQQKAQYQAGIELNTGNQNWDARLRVSAEKAPQIDNDQDVNVEESYLAVKLWNQWLIAGQIPTYWGPGHDGSLIRGDASRPVYGVTMQRAEQDAFTNKWLSWIGPWQYQAFAGQLDDYDAVPDAKLIGLRVTAQPLPYLELGASRAIQWGG